Protein AF-A0A836PQZ9-F1 (afdb_monomer_lite)

Sequence (191 aa):
MSIGLLTGLATIAQGEKQITIVASLSAAYVGSGTLILIAGEAVEVVSGTSNTITLRDNWQGDSQTNTRFTVINTREGIRDVIGTAKQVSENYVNLLSDHNLLLSSDSPEVTIEINGTPKTFVPVAYLTNKVGDLVNGATTALDTFDALSSDVDTLSGGVTALQETTTTIDNTLQGYVDSTSTDATKAKEYA

Structure (mmCIF, N/CA/C/O backbone):
data_AF-A0A836PQZ9-F1
#
_entry.id   AF-A0A836PQZ9-F1
#
loop_
_atom_site.group_PDB
_atom_site.id
_atom_site.type_symbol
_atom_site.label_atom_id
_atom_site.label_alt_id
_atom_site.label_comp_id
_atom_site.label_asym_id
_atom_site.label_entity_id
_atom_site.label_seq_id
_atom_site.pdbx_PDB_ins_code
_atom_site.Cartn_x
_atom_site.Cartn_y
_atom_site.Cartn_z
_atom_site.occupancy
_atom_site.B_iso_or_equiv
_atom_site.auth_seq_id
_atom_site.auth_comp_id
_atom_site.auth_asym_id
_atom_site.auth_atom_id
_atom_site.pdbx_PDB_model_num
ATOM 1 N N . MET A 1 1 ? -7.385 -7.131 25.232 1.00 42.88 1 MET A N 1
ATOM 2 C CA . MET A 1 1 ? -8.593 -7.124 26.082 1.00 42.88 1 MET A CA 1
ATOM 3 C C . MET A 1 1 ? -8.638 -8.473 26.786 1.00 42.88 1 MET A C 1
ATOM 5 O O . MET A 1 1 ? -8.791 -9.480 26.109 1.00 42.88 1 MET A O 1
ATOM 9 N N . SER A 1 2 ? -8.343 -8.531 28.086 1.00 37.03 2 SER A N 1
ATOM 10 C CA . SER A 1 2 ? -8.405 -9.801 28.821 1.00 37.03 2 SER A CA 1
ATOM 11 C C . SER A 1 2 ? -9.869 -10.101 29.131 1.00 37.03 2 SER A C 1
ATOM 13 O O . SER A 1 2 ? -10.477 -9.409 29.943 1.00 37.03 2 SER A O 1
ATOM 15 N N . ILE A 1 3 ? -10.443 -11.100 28.458 1.00 50.59 3 ILE A N 1
ATOM 16 C CA . ILE A 1 3 ? -11.742 -11.689 28.810 1.00 50.59 3 ILE A CA 1
ATOM 17 C C . ILE A 1 3 ? -11.449 -12.672 29.943 1.00 50.59 3 ILE A C 1
ATOM 19 O O . ILE A 1 3 ? -11.361 -13.880 29.747 1.00 50.59 3 ILE A O 1
ATOM 23 N N . GLY A 1 4 ? -11.136 -12.128 31.112 1.00 54.25 4 GLY A N 1
ATOM 24 C CA . GLY A 1 4 ? -10.628 -12.896 32.235 1.00 54.25 4 GLY A CA 1
ATOM 25 C C . GLY A 1 4 ? -11.401 -12.552 33.486 1.00 54.25 4 GLY A C 1
ATOM 26 O O . GLY A 1 4 ? -11.515 -11.383 33.843 1.00 54.25 4 GLY A O 1
ATOM 27 N N . LEU A 1 5 ? -11.915 -13.588 34.140 1.00 71.25 5 LEU A N 1
ATOM 28 C CA . LEU A 1 5 ? -12.386 -13.545 35.516 1.00 71.25 5 LEU A CA 1
ATOM 29 C C . LEU A 1 5 ? -11.358 -12.776 36.370 1.00 71.25 5 LEU A C 1
ATOM 31 O O . LEU A 1 5 ? -10.229 -13.240 36.534 1.00 71.25 5 LEU A O 1
ATOM 35 N N . LEU A 1 6 ? -11.712 -11.592 36.874 1.00 85.38 6 LEU A N 1
ATOM 36 C CA . LEU A 1 6 ? -10.813 -10.815 37.730 1.00 85.38 6 LEU A CA 1
ATOM 37 C C . LEU A 1 6 ? -11.084 -11.208 39.178 1.00 85.38 6 LEU A C 1
ATOM 39 O O . LEU A 1 6 ? -12.165 -10.938 39.691 1.00 85.38 6 LEU A O 1
ATOM 43 N N . THR A 1 7 ? -10.120 -11.838 39.840 1.00 87.94 7 THR A N 1
ATOM 44 C CA . THR A 1 7 ? -10.253 -12.236 41.248 1.00 87.94 7 THR A CA 1
ATOM 45 C C . THR A 1 7 ? -9.106 -11.688 42.065 1.00 87.94 7 THR A C 1
ATOM 47 O O . THR A 1 7 ? -7.958 -11.846 41.660 1.00 87.94 7 THR A O 1
ATOM 50 N N . GLY A 1 8 ? -9.383 -11.130 43.236 1.00 89.88 8 GLY A N 1
ATOM 51 C CA . GLY A 1 8 ? -8.344 -10.585 44.104 1.00 89.88 8 GLY A CA 1
ATOM 52 C C . GLY A 1 8 ? -8.871 -10.259 45.489 1.00 89.88 8 GLY A C 1
ATOM 53 O O . GLY A 1 8 ? -9.886 -10.812 45.911 1.00 89.88 8 GLY A O 1
ATOM 54 N N . LEU A 1 9 ? -8.179 -9.357 46.183 1.00 91.88 9 LEU A N 1
ATOM 55 C CA . LEU A 1 9 ? -8.629 -8.788 47.450 1.00 91.88 9 LEU A CA 1
ATOM 56 C C . LEU A 1 9 ? -9.068 -7.342 47.232 1.00 91.88 9 LEU A C 1
ATOM 58 O O . LEU A 1 9 ? -8.430 -6.598 46.485 1.00 91.88 9 LEU A O 1
ATOM 62 N N . ALA A 1 10 ? -10.155 -6.964 47.887 1.00 91.88 10 ALA A N 1
ATOM 63 C CA . ALA A 1 10 ? -10.780 -5.664 47.756 1.00 91.88 10 ALA A CA 1
ATOM 64 C C . ALA A 1 10 ? -11.186 -5.104 49.120 1.00 91.88 10 ALA A C 1
ATOM 66 O O . ALA A 1 10 ? -11.495 -5.849 50.054 1.00 91.88 10 ALA A O 1
ATOM 67 N N . THR A 1 11 ? -11.213 -3.780 49.197 1.00 94.44 11 THR A N 1
ATOM 68 C CA . THR A 1 11 ? -11.667 -3.020 50.358 1.00 94.44 11 THR A CA 1
ATOM 69 C C . THR A 1 11 ? -12.725 -2.016 49.913 1.00 94.44 11 THR A C 1
ATOM 71 O O . THR A 1 11 ? -12.517 -1.288 48.942 1.00 94.44 11 THR A O 1
ATOM 74 N N . ILE A 1 12 ? -13.854 -1.981 50.617 1.00 95.44 12 ILE A N 1
ATOM 75 C CA . ILE A 1 12 ? -14.934 -1.009 50.425 1.00 95.44 12 ILE A CA 1
ATOM 76 C C . ILE A 1 12 ? -15.608 -0.725 51.765 1.00 95.44 12 ILE A C 1
ATOM 78 O O . ILE A 1 12 ? -15.846 -1.642 52.548 1.00 95.44 12 ILE A O 1
ATOM 82 N N . ALA A 1 13 ? -15.902 0.542 52.042 1.00 95.75 13 ALA A N 1
ATOM 83 C CA . ALA A 1 13 ? -16.665 0.927 53.222 1.00 95.75 13 ALA A CA 1
ATOM 84 C C . ALA A 1 13 ? -18.171 0.962 52.921 1.00 95.75 13 ALA A C 1
ATOM 86 O O . ALA A 1 13 ? -18.591 1.177 51.783 1.00 95.75 13 ALA A O 1
ATOM 87 N N . GLN A 1 14 ? -18.988 0.763 53.953 1.00 95.44 14 GLN A N 1
ATOM 88 C CA . GLN A 1 14 ? -20.438 0.913 53.850 1.00 95.44 14 GLN A CA 1
ATOM 89 C C . GLN A 1 14 ? -20.817 2.304 53.324 1.00 95.44 14 GLN A C 1
ATOM 91 O O . GLN A 1 14 ? -20.305 3.319 53.793 1.00 95.44 14 GLN A O 1
ATOM 96 N N . GLY A 1 15 ? -21.731 2.344 52.353 1.00 94.38 15 GLY A N 1
ATOM 97 C CA . GLY A 1 15 ? -22.209 3.576 51.729 1.00 94.38 15 GLY A CA 1
ATOM 98 C C . GLY A 1 15 ? -21.314 4.129 50.616 1.00 94.38 15 GLY A C 1
ATOM 99 O O . GLY A 1 15 ? -21.744 5.042 49.913 1.00 94.38 15 GLY A O 1
ATOM 100 N N . GLU A 1 16 ? -20.121 3.571 50.400 1.00 96.38 16 GLU A N 1
ATOM 101 C CA . GLU A 1 16 ? -19.209 4.017 49.343 1.00 96.38 16 GLU A CA 1
ATOM 102 C C . GLU A 1 16 ? -19.561 3.425 47.974 1.00 96.38 16 GLU A C 1
ATOM 104 O O . GLU A 1 16 ? -20.155 2.353 47.864 1.00 96.38 16 GLU A O 1
ATOM 109 N N . LYS A 1 17 ? -19.143 4.107 46.902 1.00 96.06 17 LYS A N 1
ATOM 110 C CA . LYS A 1 17 ? -19.215 3.573 45.526 1.00 96.06 17 LYS A CA 1
ATOM 111 C C . LYS A 1 17 ? -17.896 3.019 45.017 1.00 96.06 17 LYS A C 1
ATOM 113 O O . LYS A 1 17 ? -17.875 2.387 43.964 1.00 96.06 17 LYS A O 1
ATOM 118 N N . GLN A 1 18 ? -16.792 3.302 45.698 1.00 96.06 18 GLN A N 1
ATOM 119 C CA . GLN A 1 18 ? -15.468 2.939 45.216 1.00 96.06 18 GLN A CA 1
ATOM 120 C C . GLN A 1 18 ? -14.920 1.754 45.995 1.00 96.06 18 GLN A C 1
ATOM 122 O O . GLN A 1 18 ? -14.700 1.815 47.202 1.00 96.06 18 GLN A O 1
ATOM 127 N N . ILE A 1 19 ? -14.662 0.678 45.265 1.00 92.75 19 ILE A N 1
ATOM 128 C CA . ILE A 1 19 ? -13.905 -0.466 45.743 1.00 92.75 19 ILE A CA 1
ATOM 129 C C . ILE A 1 19 ? -12.438 -0.203 45.431 1.00 92.75 19 ILE A C 1
ATOM 131 O O . ILE A 1 19 ? -12.087 0.057 44.281 1.00 92.75 19 ILE A O 1
ATOM 135 N N . THR A 1 20 ? -11.575 -0.320 46.434 1.00 94.06 20 THR A N 1
ATOM 136 C CA . THR A 1 20 ? -10.122 -0.299 46.251 1.00 94.06 20 THR A CA 1
ATOM 137 C C . THR A 1 20 ? -9.603 -1.725 46.155 1.00 94.06 20 THR A C 1
ATOM 139 O O . THR A 1 20 ? -9.854 -2.547 47.035 1.00 94.06 20 THR A O 1
ATOM 142 N N . ILE A 1 21 ? -8.861 -2.024 45.096 1.00 89.81 21 ILE A N 1
ATOM 143 C CA . ILE A 1 21 ? -8.245 -3.329 44.867 1.00 89.81 21 ILE A CA 1
ATOM 144 C C . ILE A 1 21 ? -6.850 -3.330 45.479 1.00 89.81 21 ILE A C 1
ATOM 146 O O . ILE A 1 21 ? -6.051 -2.420 45.250 1.00 89.81 21 ILE A O 1
ATOM 150 N N . VAL A 1 22 ? -6.541 -4.370 46.249 1.00 82.00 22 VAL A N 1
ATOM 151 C CA . VAL A 1 22 ? -5.223 -4.536 46.862 1.00 82.00 22 VAL A CA 1
ATOM 152 C C . VAL A 1 22 ? -4.194 -4.870 45.776 1.00 82.00 22 VAL A C 1
ATOM 154 O O . VAL A 1 22 ? -4.424 -5.723 44.919 1.00 82.00 22 VAL A O 1
ATOM 157 N N . ALA A 1 23 ? -3.067 -4.157 45.808 1.00 62.53 23 ALA A N 1
ATOM 158 C CA . ALA A 1 23 ? -2.092 -4.045 44.726 1.00 62.53 23 ALA A CA 1
ATOM 159 C C . ALA A 1 23 ? -1.637 -5.395 44.132 1.00 62.53 23 ALA A C 1
ATOM 161 O O . ALA A 1 23 ? -1.028 -6.214 44.816 1.00 62.53 23 ALA A O 1
ATOM 162 N N . SER A 1 24 ? -1.949 -5.600 42.845 1.00 67.75 24 SER A N 1
ATOM 163 C CA . SER A 1 24 ? -1.320 -6.531 41.873 1.00 67.75 24 SER A CA 1
ATOM 164 C C . SER A 1 24 ? -2.184 -6.729 40.615 1.00 67.75 24 SER A C 1
ATOM 166 O O . SER A 1 24 ? -1.705 -7.263 39.617 1.00 67.75 24 SER A O 1
ATOM 168 N N . LEU A 1 25 ? -3.444 -6.279 40.633 1.00 72.50 25 LEU A N 1
ATOM 169 C CA . LEU A 1 25 ? -4.412 -6.486 39.557 1.00 72.50 25 LEU A CA 1
ATOM 170 C C . LEU A 1 25 ? -4.964 -5.157 39.043 1.00 72.50 25 LEU A C 1
ATOM 172 O O . LEU A 1 25 ? -5.422 -4.335 39.831 1.00 72.50 25 LEU A O 1
ATOM 176 N N . SER A 1 26 ? -4.945 -4.974 37.719 1.00 83.44 26 SER A N 1
ATOM 177 C CA . SER A 1 26 ? -5.553 -3.811 37.069 1.00 83.44 26 SER A CA 1
ATOM 178 C C . SER A 1 26 ? -7.046 -4.032 36.840 1.00 83.44 26 SER A C 1
ATOM 180 O O . SER A 1 26 ? -7.427 -4.990 36.166 1.00 83.44 26 SER A O 1
ATOM 182 N N . ALA A 1 27 ? -7.882 -3.119 37.338 1.00 85.56 27 ALA A N 1
ATOM 183 C CA . ALA A 1 27 ? -9.312 -3.071 37.026 1.00 85.56 27 ALA A CA 1
ATOM 184 C C . ALA A 1 27 ? -9.653 -2.204 35.809 1.00 85.56 27 ALA A C 1
ATOM 186 O O . ALA A 1 27 ? -10.828 -2.000 35.521 1.00 85.56 27 ALA A O 1
ATOM 187 N N . ALA A 1 28 ? -8.661 -1.751 35.035 1.00 85.81 28 ALA A N 1
ATOM 188 C CA . ALA A 1 28 ? -8.890 -0.891 33.872 1.00 85.81 28 ALA A CA 1
ATOM 189 C C . ALA A 1 28 ? -9.747 -1.556 32.774 1.00 85.81 28 ALA A C 1
ATOM 191 O O . ALA A 1 28 ? -10.213 -0.888 31.858 1.00 85.81 28 ALA A O 1
ATOM 192 N N . TYR A 1 29 ? -9.939 -2.874 32.856 1.00 79.31 29 TYR A N 1
ATOM 193 C CA . TYR A 1 29 ? -10.763 -3.661 31.938 1.00 79.31 29 TYR A CA 1
ATOM 194 C C . TYR A 1 29 ? -12.172 -3.944 32.473 1.00 79.31 29 TYR A C 1
ATOM 196 O O . TYR A 1 29 ? -12.947 -4.629 31.811 1.00 79.31 29 TYR A O 1
ATOM 204 N N . VAL A 1 30 ? -12.497 -3.458 33.672 1.00 85.69 30 VAL A N 1
ATOM 205 C CA . VAL A 1 30 ? -13.829 -3.572 34.260 1.00 85.69 30 VAL A CA 1
ATOM 206 C C . VAL A 1 30 ? -14.663 -2.375 33.805 1.00 85.69 30 VAL A C 1
ATOM 208 O O . VAL A 1 30 ? -14.229 -1.229 33.906 1.00 85.69 30 VAL A O 1
ATOM 211 N N . GLY A 1 31 ? -15.865 -2.632 33.300 1.00 84.50 31 GLY A N 1
ATOM 212 C CA . GLY A 1 31 ? -16.745 -1.602 32.752 1.00 84.50 31 GLY A CA 1
ATOM 213 C C . GLY A 1 31 ? -18.219 -1.875 33.023 1.00 84.50 31 GLY A C 1
ATOM 214 O O . GLY A 1 31 ? -18.574 -2.803 33.753 1.00 84.50 31 GLY A O 1
ATOM 215 N N . SER A 1 32 ? -19.079 -1.065 32.409 1.00 83.38 32 SER A N 1
ATOM 216 C CA . SER A 1 32 ? -20.525 -1.289 32.407 1.00 83.38 32 SER A CA 1
ATOM 217 C C . SER A 1 32 ? -20.858 -2.683 31.863 1.00 83.38 32 SER A C 1
ATOM 219 O O . SER A 1 32 ? -20.173 -3.198 30.980 1.00 83.38 32 SER A O 1
ATOM 221 N N . GLY A 1 33 ? -21.898 -3.318 32.406 1.00 85.31 33 GLY A N 1
ATOM 222 C CA . GLY A 1 33 ? -22.250 -4.694 32.052 1.00 85.31 33 GLY A CA 1
ATOM 223 C C . GLY A 1 33 ? -21.394 -5.750 32.756 1.00 85.31 33 GLY A C 1
ATOM 224 O O . GLY A 1 33 ? -21.431 -6.918 32.363 1.00 85.31 33 GLY A O 1
ATOM 225 N N . THR A 1 34 ? -20.668 -5.384 33.813 1.00 88.69 34 THR A N 1
ATOM 226 C CA . THR A 1 34 ? -19.981 -6.327 34.705 1.00 88.69 34 THR A CA 1
ATOM 227 C C . THR A 1 34 ? -20.598 -6.324 36.104 1.00 88.69 34 THR A C 1
ATOM 229 O O . THR A 1 34 ? -21.156 -5.324 36.559 1.00 88.69 34 THR A O 1
ATOM 232 N N . LEU A 1 35 ? -20.529 -7.472 36.776 1.00 90.81 35 LEU A N 1
ATOM 233 C CA . LEU A 1 35 ? -20.883 -7.640 38.181 1.00 90.81 35 LEU A CA 1
ATOM 234 C C . LEU A 1 35 ? -19.616 -7.937 38.968 1.00 90.81 35 LEU A C 1
ATOM 236 O O . LEU A 1 35 ? -18.776 -8.718 38.521 1.00 90.81 35 LEU A O 1
ATOM 240 N N . ILE A 1 36 ? -19.517 -7.374 40.162 1.00 91.12 36 ILE A N 1
ATOM 241 C CA . ILE A 1 36 ? -18.522 -7.761 41.152 1.00 91.12 36 ILE A CA 1
ATOM 242 C C . ILE A 1 36 ? -19.205 -8.519 42.285 1.00 91.12 36 ILE A C 1
ATOM 244 O O . ILE A 1 36 ? -20.242 -8.097 42.785 1.00 91.12 36 ILE A O 1
ATOM 248 N N . LEU A 1 37 ? -18.629 -9.655 42.665 1.00 92.88 37 LEU A N 1
ATOM 249 C CA . LEU A 1 37 ? -19.048 -10.465 43.797 1.00 92.88 37 LEU A CA 1
ATOM 250 C C . LEU A 1 37 ? -18.062 -10.249 44.940 1.00 92.88 37 LEU A C 1
ATOM 252 O O . LEU A 1 37 ? -16.894 -10.600 44.782 1.00 92.88 37 LEU A O 1
ATOM 256 N N . ILE A 1 38 ? -18.516 -9.709 46.071 1.00 92.31 38 ILE A N 1
ATOM 257 C CA . ILE A 1 38 ? -17.735 -9.538 47.310 1.00 92.31 38 ILE A CA 1
ATOM 258 C C . ILE A 1 38 ? -18.571 -10.064 48.469 1.00 92.31 38 ILE A C 1
ATOM 260 O O . ILE A 1 38 ? -19.747 -9.740 48.570 1.00 92.31 38 ILE A O 1
ATOM 264 N N . ALA A 1 39 ? -17.978 -10.889 49.337 1.00 88.81 39 ALA A N 1
ATOM 265 C CA . ALA A 1 39 ? -18.667 -11.468 50.500 1.00 88.81 39 ALA A CA 1
ATOM 266 C C . ALA A 1 39 ? -19.992 -12.201 50.172 1.00 88.81 39 ALA A C 1
ATOM 268 O O . ALA A 1 39 ? -20.852 -12.347 51.030 1.00 88.81 39 ALA A O 1
ATOM 269 N N . GLY A 1 40 ? -20.149 -12.692 48.936 1.00 86.19 40 GLY A N 1
ATOM 270 C CA . GLY A 1 40 ? -21.372 -13.356 48.472 1.00 86.19 40 GLY A CA 1
ATOM 271 C C . GLY A 1 40 ? -22.438 -12.418 47.894 1.00 86.19 40 GLY A C 1
ATOM 272 O O . GLY A 1 40 ? -23.423 -12.908 47.348 1.00 86.19 40 GLY A O 1
ATOM 273 N N . GLU A 1 41 ? -22.232 -11.101 47.936 1.00 90.12 41 GLU A N 1
ATOM 274 C CA . GLU A 1 41 ? -23.121 -10.113 47.321 1.00 90.12 41 GLU A CA 1
ATOM 275 C C . GLU A 1 41 ? -22.630 -9.736 45.923 1.00 90.12 41 GLU A C 1
ATOM 277 O O . GLU A 1 41 ? -21.444 -9.464 45.730 1.00 90.12 41 GLU A O 1
ATOM 282 N N . ALA A 1 42 ? -23.542 -9.717 44.947 1.00 91.00 42 ALA A N 1
ATOM 283 C CA . ALA A 1 42 ? -23.264 -9.307 43.575 1.00 91.00 42 ALA A CA 1
ATOM 284 C C . ALA A 1 42 ? -23.772 -7.881 43.334 1.00 91.00 42 ALA A C 1
ATOM 286 O O . ALA A 1 42 ? -24.959 -7.613 43.516 1.00 91.00 42 ALA A O 1
ATOM 287 N N . VAL A 1 43 ? -22.894 -6.985 42.882 1.00 92.94 43 VAL A N 1
ATOM 288 C CA . VAL A 1 43 ? -23.227 -5.577 42.624 1.00 92.94 43 VAL A CA 1
ATOM 289 C C . VAL A 1 43 ? -22.769 -5.168 41.231 1.00 92.94 43 VAL A C 1
ATOM 291 O O . VAL A 1 43 ? -21.720 -5.600 40.749 1.00 92.94 43 VAL A O 1
ATOM 294 N N . GLU A 1 44 ? -23.575 -4.348 40.560 1.00 92.31 44 GLU A N 1
ATOM 295 C CA . GLU A 1 44 ? -23.277 -3.862 39.216 1.00 92.31 44 GLU A CA 1
ATOM 296 C C . GLU A 1 44 ? -22.196 -2.785 39.232 1.00 92.31 44 GLU A C 1
ATOM 298 O O . GLU A 1 44 ? -22.185 -1.869 40.059 1.00 92.31 44 GLU A O 1
ATOM 303 N N . VAL A 1 45 ? -21.283 -2.905 38.278 1.00 92.25 45 VAL A N 1
ATOM 304 C CA . VAL A 1 45 ? -20.139 -2.021 38.120 1.00 92.25 45 VAL A CA 1
ATOM 305 C C . VAL A 1 45 ? -20.378 -1.055 36.962 1.00 92.25 45 VAL A C 1
ATOM 307 O O . VAL A 1 45 ? -21.006 -1.393 35.959 1.00 92.25 45 VAL A O 1
ATOM 310 N N . VAL A 1 46 ? -19.858 0.162 37.101 1.00 90.88 46 VAL A N 1
ATOM 311 C CA . VAL A 1 46 ? -19.887 1.207 36.069 1.00 90.88 46 VAL A CA 1
ATOM 312 C C . VAL A 1 46 ? -18.553 1.292 35.340 1.00 90.88 46 VAL A C 1
ATOM 314 O O . VAL A 1 46 ? -18.520 1.368 34.114 1.00 90.88 46 VAL A O 1
ATOM 317 N N . SER A 1 47 ? -17.448 1.295 36.082 1.00 90.69 47 SER A N 1
ATOM 318 C CA . SER A 1 47 ? -16.108 1.470 35.521 1.00 90.69 47 SER A CA 1
ATOM 319 C C . SER A 1 47 ? -15.029 0.963 36.467 1.00 90.69 47 SER A C 1
ATOM 321 O O . SER A 1 47 ? -15.255 0.815 37.668 1.00 90.69 47 SER A O 1
ATOM 323 N N . GLY A 1 48 ? -13.835 0.736 35.933 1.00 89.94 48 GLY A N 1
ATOM 324 C CA . GLY A 1 48 ? -12.639 0.461 36.708 1.00 89.94 48 GLY A CA 1
ATOM 325 C C . GLY A 1 48 ? -11.436 1.258 36.214 1.00 89.94 48 GLY A C 1
ATOM 326 O O . GLY A 1 48 ? -11.364 1.693 35.065 1.00 89.94 48 GLY A O 1
ATOM 327 N N . THR A 1 49 ? -10.490 1.471 37.118 1.00 90.06 49 THR A N 1
ATOM 328 C CA . THR A 1 49 ? -9.187 2.090 36.859 1.00 90.06 49 THR A CA 1
ATOM 329 C C . THR A 1 49 ? -8.078 1.090 37.190 1.00 90.06 49 THR A C 1
ATOM 331 O O . THR A 1 49 ? -8.333 -0.095 37.391 1.00 90.06 49 THR A O 1
ATOM 334 N N . SER A 1 50 ? -6.823 1.530 37.271 1.00 88.62 50 SER A N 1
ATOM 335 C CA . SER A 1 50 ? -5.715 0.650 37.654 1.00 88.62 50 SER A CA 1
ATOM 336 C C . SER A 1 50 ? -5.917 -0.034 39.012 1.00 88.62 50 SER A C 1
ATOM 338 O O . SER A 1 50 ? -5.471 -1.162 39.171 1.00 88.62 50 SER A O 1
ATOM 340 N N . ASN A 1 51 ? -6.587 0.596 39.977 1.00 91.00 51 ASN A N 1
ATOM 341 C CA . ASN A 1 51 ? -6.736 0.056 41.332 1.00 91.00 51 ASN A CA 1
ATOM 342 C C . ASN A 1 51 ? -8.109 0.304 41.969 1.00 91.00 51 ASN A C 1
ATOM 344 O O . ASN A 1 51 ? -8.310 -0.080 43.121 1.00 91.00 51 ASN A O 1
ATOM 348 N N . THR A 1 52 ? -9.051 0.919 41.256 1.00 92.94 52 THR A N 1
ATOM 349 C CA . THR A 1 52 ? -10.407 1.143 41.768 1.00 92.94 52 THR A CA 1
ATOM 350 C C . THR A 1 52 ? -11.468 0.560 40.850 1.00 92.94 52 THR A C 1
ATOM 352 O O . THR A 1 52 ? -11.295 0.514 39.634 1.00 92.94 52 THR A O 1
ATOM 355 N N . ILE A 1 53 ? -12.579 0.122 41.436 1.00 93.25 53 ILE A N 1
ATOM 356 C CA . ILE A 1 53 ? -13.817 -0.218 40.731 1.00 93.25 53 ILE A CA 1
ATOM 357 C C . ILE A 1 53 ? -14.921 0.691 41.266 1.00 93.25 53 ILE A C 1
ATOM 359 O O . ILE A 1 53 ? -15.113 0.790 42.475 1.00 93.25 53 ILE A O 1
ATOM 363 N N . THR A 1 54 ? -15.648 1.344 40.365 1.00 95.75 54 THR A N 1
ATOM 364 C CA . THR A 1 54 ? -16.790 2.200 40.686 1.00 95.75 54 THR A CA 1
ATOM 365 C C . THR A 1 54 ? -18.082 1.420 40.494 1.00 95.75 54 THR A C 1
ATOM 367 O O . THR A 1 54 ? -18.392 0.975 39.388 1.00 95.75 54 THR A O 1
ATOM 370 N N . LEU A 1 55 ? -18.848 1.273 41.567 1.00 95.06 55 LEU A N 1
ATOM 371 C CA . LEU A 1 55 ? -20.164 0.648 41.578 1.00 95.06 55 LEU A CA 1
ATOM 372 C C . LEU A 1 55 ? -21.231 1.570 40.982 1.00 95.06 55 LEU A C 1
ATOM 374 O O . LEU A 1 55 ? -21.107 2.798 41.013 1.00 95.06 55 LEU A O 1
ATOM 378 N N . ARG A 1 56 ? -22.313 0.977 40.470 1.00 94.12 56 ARG A N 1
ATOM 379 C CA . ARG A 1 56 ? -23.496 1.728 40.027 1.00 94.12 56 ARG A CA 1
ATOM 380 C C . ARG A 1 56 ? -24.164 2.439 41.194 1.00 94.12 56 ARG A C 1
ATOM 382 O O . ARG A 1 56 ? -24.367 3.656 41.145 1.00 94.12 56 ARG A O 1
ATOM 389 N N . ASP A 1 57 ? -24.400 1.691 42.259 1.00 94.06 57 ASP A N 1
ATOM 390 C CA . ASP A 1 57 ? -25.052 2.153 43.477 1.00 94.06 57 ASP A CA 1
ATOM 391 C C . ASP A 1 57 ? -24.100 2.074 44.673 1.00 94.06 57 ASP A C 1
ATOM 393 O O . ASP A 1 57 ? -23.065 1.409 44.620 1.00 94.06 57 ASP A O 1
ATOM 397 N N . ASN A 1 58 ? -24.428 2.799 45.745 1.00 94.75 58 ASN A N 1
ATOM 398 C CA . ASN A 1 58 ? -23.651 2.749 46.984 1.00 94.75 58 ASN A CA 1
ATOM 399 C C . ASN A 1 58 ? -23.668 1.322 47.545 1.00 94.75 58 ASN A C 1
ATOM 401 O O . ASN A 1 58 ? -24.718 0.675 47.548 1.00 94.75 58 ASN A O 1
ATOM 405 N N . TRP A 1 59 ? -22.537 0.861 48.073 1.00 95.00 59 TRP A N 1
ATOM 406 C CA . TRP A 1 59 ? -22.427 -0.422 48.756 1.00 95.00 59 TRP A CA 1
ATOM 407 C C . TRP A 1 59 ? -23.345 -0.457 49.980 1.00 95.00 59 TRP A C 1
ATOM 409 O O . TRP A 1 59 ? -23.211 0.365 50.888 1.00 95.00 59 TRP A O 1
ATOM 419 N N . GLN A 1 60 ? -24.301 -1.388 49.978 1.00 94.56 60 GLN A N 1
ATOM 420 C CA . GLN A 1 60 ? -25.304 -1.517 51.041 1.00 94.56 60 GLN A CA 1
ATOM 421 C C . GLN A 1 60 ? -24.875 -2.489 52.149 1.00 94.56 60 GLN A C 1
ATOM 423 O O . GLN A 1 60 ? -25.392 -2.391 53.262 1.00 94.56 60 GLN A O 1
ATOM 428 N N . GLY A 1 61 ? -23.943 -3.401 51.856 1.00 90.56 61 GLY A N 1
ATOM 429 C CA . GLY 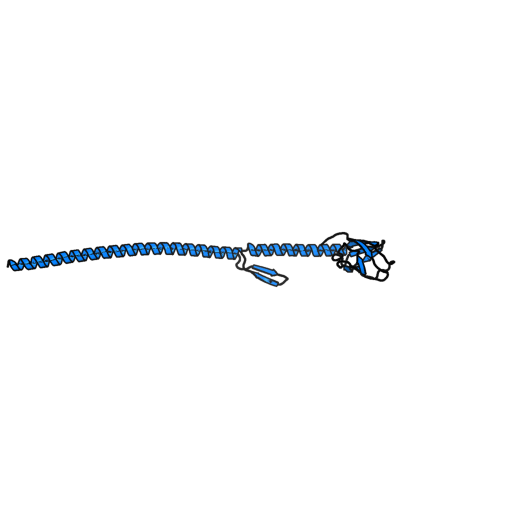A 1 61 ? -23.432 -4.373 52.816 1.00 90.56 61 GLY A CA 1
ATOM 430 C C . GLY A 1 61 ? -22.487 -3.767 53.857 1.00 90.56 61 GLY A C 1
ATOM 431 O O . GLY A 1 61 ? -22.105 -2.593 53.799 1.00 90.56 61 GLY A O 1
ATOM 432 N N . ASP A 1 62 ? -22.059 -4.603 54.800 1.00 95.06 62 ASP A N 1
ATOM 433 C CA . ASP A 1 62 ? -21.055 -4.226 55.795 1.00 95.06 62 ASP A CA 1
ATOM 434 C C . ASP A 1 62 ? -19.717 -3.885 55.128 1.00 95.06 62 ASP A C 1
ATOM 436 O O . ASP A 1 62 ? -19.373 -4.428 54.070 1.00 95.06 62 ASP A O 1
ATOM 440 N N . SER A 1 63 ? -18.938 -3.009 55.765 1.00 95.25 63 SER A N 1
ATOM 441 C CA . SER A 1 63 ? -17.589 -2.662 55.313 1.00 95.25 63 SER A CA 1
ATOM 442 C C . SER A 1 63 ? -16.714 -3.910 55.156 1.00 95.25 63 SER A C 1
ATOM 444 O O . SER A 1 63 ? -16.599 -4.735 56.060 1.00 95.25 63 SER A O 1
ATOM 446 N N . GLN A 1 64 ? -16.048 -4.014 54.011 1.00 95.00 64 GLN A N 1
ATOM 447 C CA . GLN A 1 64 ? -15.188 -5.126 53.628 1.00 95.00 64 GLN A CA 1
ATOM 448 C C . GLN A 1 64 ? -13.735 -4.662 53.622 1.00 95.00 64 GLN A C 1
ATOM 450 O O . GLN A 1 64 ? -13.415 -3.645 53.010 1.00 95.00 64 GLN A O 1
ATOM 455 N N . THR A 1 65 ? -12.843 -5.403 54.281 1.00 95.12 65 THR A N 1
ATOM 456 C CA . THR A 1 65 ? -11.397 -5.127 54.274 1.00 95.12 65 THR A CA 1
ATOM 457 C C . THR A 1 65 ? -10.651 -6.363 53.811 1.00 95.12 65 THR A C 1
ATOM 459 O O . THR A 1 65 ? -10.742 -7.406 54.454 1.00 95.12 65 THR A O 1
ATOM 462 N N . ASN A 1 66 ? -9.883 -6.243 52.725 1.00 93.00 66 ASN A N 1
ATOM 463 C CA . ASN A 1 66 ? -9.141 -7.357 52.125 1.00 93.00 66 ASN A CA 1
ATOM 464 C C . ASN A 1 66 ? -10.022 -8.595 51.857 1.00 93.00 66 ASN A C 1
ATOM 466 O O . ASN A 1 66 ? -9.568 -9.733 51.986 1.00 93.00 66 ASN A O 1
ATOM 470 N N . THR A 1 67 ? -11.284 -8.384 51.482 1.00 94.12 67 THR A N 1
ATOM 471 C CA . THR A 1 67 ? -12.224 -9.468 51.183 1.00 94.12 67 THR A CA 1
ATOM 472 C C . THR A 1 67 ? -12.003 -9.956 49.756 1.00 94.12 67 THR A C 1
ATOM 474 O O . THR A 1 67 ? -11.728 -9.166 48.849 1.00 94.12 67 THR A O 1
ATOM 477 N N . ARG A 1 68 ? -12.121 -11.272 49.533 1.00 92.81 68 ARG A N 1
ATOM 478 C CA . ARG A 1 68 ? -12.017 -11.835 48.183 1.00 92.81 68 ARG A CA 1
ATOM 479 C C . ARG A 1 68 ? -13.150 -11.314 47.309 1.00 92.81 68 ARG A C 1
ATOM 481 O O . ARG A 1 68 ? -14.307 -11.340 47.725 1.00 92.81 68 ARG A O 1
ATOM 488 N N . PHE A 1 69 ? -12.811 -10.918 46.089 1.00 91.94 69 PHE A N 1
ATOM 489 C CA . PHE A 1 69 ? -13.791 -10.539 45.083 1.00 91.94 69 PHE A CA 1
ATOM 490 C C . PHE A 1 69 ? -13.648 -11.360 43.807 1.00 91.94 69 PHE A C 1
ATOM 492 O O . PHE A 1 69 ? -12.600 -11.955 43.544 1.00 91.94 69 PHE A O 1
ATOM 499 N N . THR A 1 70 ? -14.706 -11.382 43.005 1.00 91.56 70 THR A N 1
ATOM 500 C CA . THR A 1 70 ? -14.698 -11.901 41.634 1.00 91.56 70 THR A CA 1
ATOM 501 C C . THR A 1 70 ? -15.491 -10.962 40.740 1.00 91.56 70 THR A C 1
ATOM 503 O O . THR A 1 70 ? -16.645 -10.683 41.037 1.00 91.56 70 THR A O 1
ATOM 506 N N . VAL A 1 71 ? -14.911 -10.490 39.641 1.00 90.19 71 VAL A N 1
ATOM 507 C CA . VAL A 1 71 ? -15.648 -9.768 38.597 1.00 90.19 71 VAL A CA 1
ATOM 508 C C . VAL A 1 71 ? -16.035 -10.742 37.497 1.00 90.19 71 VAL A C 1
ATOM 510 O O . VAL A 1 71 ? -15.200 -11.503 37.000 1.00 90.19 71 VAL A O 1
ATOM 513 N N . ILE A 1 72 ? -17.301 -10.682 37.103 1.00 88.12 72 ILE A N 1
ATOM 514 C CA . ILE A 1 72 ? -17.877 -11.444 36.002 1.00 88.12 72 ILE A CA 1
ATOM 515 C C . ILE A 1 72 ? -18.540 -10.492 35.008 1.00 88.12 72 ILE A C 1
ATOM 517 O O . ILE A 1 72 ? -19.175 -9.510 35.387 1.00 88.12 72 ILE A O 1
ATOM 521 N N . ASN A 1 73 ? -18.427 -10.792 33.717 1.00 85.81 73 ASN A N 1
ATOM 522 C CA . ASN A 1 73 ? -19.220 -10.097 32.709 1.00 85.81 73 ASN A CA 1
ATOM 523 C C . ASN A 1 73 ? -20.664 -10.614 32.766 1.00 85.81 73 ASN A C 1
ATOM 525 O O . ASN A 1 73 ? -20.896 -11.824 32.799 1.00 85.81 73 ASN A O 1
ATOM 529 N N . THR A 1 74 ? -21.639 -9.708 32.756 1.00 86.69 74 THR A N 1
ATOM 530 C CA . THR A 1 74 ? -23.050 -10.073 32.570 1.00 86.69 74 THR A CA 1
ATOM 531 C C . THR A 1 74 ? -23.295 -10.526 31.131 1.00 86.69 74 THR A C 1
ATOM 533 O O . THR A 1 74 ? -22.464 -10.314 30.246 1.00 86.69 74 THR A O 1
ATOM 536 N N . ARG A 1 75 ? -24.475 -11.096 30.855 1.00 83.19 75 ARG A N 1
ATOM 537 C CA . ARG A 1 75 ? -24.892 -11.429 29.483 1.00 83.19 75 ARG A CA 1
ATOM 538 C C . ARG A 1 75 ? -24.808 -10.224 28.538 1.00 83.19 75 ARG A C 1
ATOM 540 O O . ARG A 1 75 ? -24.402 -10.390 27.391 1.00 83.19 75 ARG A O 1
ATOM 547 N N . GLU A 1 76 ? -25.175 -9.038 29.017 1.00 81.06 76 GLU A N 1
ATOM 548 C CA . GLU A 1 76 ? -25.132 -7.812 28.218 1.00 81.06 76 GLU A CA 1
ATOM 549 C C . GLU A 1 76 ? -23.698 -7.317 28.014 1.00 81.06 76 GLU A C 1
ATOM 551 O O . GLU A 1 76 ? -23.329 -6.990 26.890 1.00 81.06 76 GLU A O 1
ATOM 556 N N . GLY A 1 77 ? -22.850 -7.394 29.046 1.00 80.81 77 GLY A N 1
ATOM 557 C CA . GLY A 1 77 ? -21.421 -7.094 28.912 1.00 80.81 77 GLY A CA 1
ATOM 558 C C . GLY A 1 77 ? -20.719 -8.020 27.915 1.00 80.81 77 GLY A C 1
ATOM 559 O O . GLY A 1 77 ? -19.958 -7.563 27.071 1.00 80.81 77 GLY A O 1
ATOM 560 N N . ILE A 1 78 ? -21.026 -9.323 27.934 1.00 82.50 78 ILE A N 1
ATOM 561 C CA . ILE A 1 78 ? -20.489 -10.276 26.947 1.00 82.50 78 ILE A CA 1
ATOM 562 C C . ILE A 1 78 ? -20.974 -9.933 25.532 1.00 82.50 78 ILE A C 1
ATOM 564 O O . ILE A 1 78 ? -20.180 -9.982 24.595 1.00 82.50 78 ILE A O 1
ATOM 568 N N . ARG A 1 79 ? -22.253 -9.578 25.356 1.00 83.62 79 ARG A N 1
ATOM 569 C CA . ARG A 1 79 ? -22.797 -9.182 24.047 1.00 83.62 79 ARG A CA 1
ATOM 570 C C . ARG A 1 79 ? -22.078 -7.951 23.494 1.00 83.62 79 ARG A C 1
ATOM 572 O O . ARG A 1 79 ? -21.721 -7.956 22.319 1.00 83.62 79 ARG A O 1
ATOM 579 N N . ASP A 1 80 ? -21.855 -6.942 24.326 1.00 81.38 80 ASP A N 1
ATOM 580 C CA . ASP A 1 80 ? -21.176 -5.706 23.933 1.00 81.38 80 ASP A CA 1
ATOM 581 C C . ASP A 1 80 ? -19.696 -5.942 23.596 1.00 81.38 80 ASP A C 1
ATOM 583 O O . ASP A 1 80 ? -19.205 -5.514 22.550 1.00 81.38 80 ASP A O 1
ATOM 587 N N . VAL A 1 81 ? -19.002 -6.744 24.411 1.00 80.19 81 VAL A N 1
ATOM 588 C CA . VAL A 1 81 ? -17.620 -7.165 24.137 1.00 80.19 81 VAL A CA 1
ATOM 589 C C . VAL A 1 81 ? -17.526 -7.925 22.813 1.00 80.19 81 VAL A C 1
ATOM 591 O O . VAL A 1 81 ? -16.626 -7.656 22.019 1.00 80.19 81 VAL A O 1
ATOM 594 N N . ILE A 1 82 ? -18.455 -8.845 22.537 1.00 84.31 82 ILE A N 1
ATOM 595 C CA . ILE A 1 82 ? -18.504 -9.572 21.260 1.00 84.31 82 ILE A CA 1
ATOM 596 C C . ILE A 1 82 ? -18.789 -8.614 20.098 1.00 84.31 82 ILE A C 1
ATOM 598 O O . ILE A 1 82 ? -18.143 -8.722 19.056 1.00 84.31 82 ILE A O 1
ATOM 602 N N . GLY A 1 83 ? -19.724 -7.674 20.263 1.00 85.00 83 GLY A N 1
ATOM 603 C CA . GLY A 1 83 ? -20.038 -6.662 19.252 1.00 85.00 83 GLY A CA 1
ATOM 604 C C . GLY A 1 83 ? -18.825 -5.797 18.913 1.00 85.00 83 GLY A C 1
ATOM 605 O O . GLY A 1 83 ? -18.465 -5.664 17.745 1.00 85.00 83 GLY A O 1
ATOM 606 N N . THR A 1 84 ? -18.130 -5.309 19.939 1.00 84.38 84 THR A N 1
ATOM 607 C CA . THR A 1 84 ? -16.889 -4.540 19.799 1.00 84.38 84 THR A CA 1
ATOM 608 C C . THR A 1 84 ? -15.792 -5.371 19.134 1.00 84.38 84 THR A C 1
ATOM 610 O O . THR A 1 84 ? -15.137 -4.904 18.204 1.00 84.38 84 THR A O 1
ATOM 613 N N . ALA A 1 85 ? -15.600 -6.624 19.557 1.00 82.12 85 ALA A N 1
ATOM 614 C CA . ALA A 1 85 ? -14.611 -7.516 18.956 1.00 82.12 85 ALA A CA 1
ATOM 615 C C . ALA A 1 85 ? -14.899 -7.771 17.468 1.00 82.12 85 ALA A C 1
ATOM 617 O O . ALA A 1 85 ? -13.975 -7.760 16.653 1.00 82.12 85 ALA A O 1
ATOM 618 N N . LYS A 1 86 ? -16.175 -7.943 17.102 1.00 88.81 86 LYS A N 1
ATOM 619 C CA . LYS A 1 86 ? -16.605 -8.082 15.709 1.00 88.81 86 LYS A CA 1
ATOM 620 C C . LYS A 1 86 ? -16.292 -6.822 14.903 1.00 88.81 86 LYS A C 1
ATOM 622 O O . LYS A 1 86 ? -15.663 -6.932 13.859 1.00 88.81 86 LYS A O 1
ATOM 627 N N . GLN A 1 87 ? -16.651 -5.645 15.412 1.00 87.19 87 GLN A N 1
ATOM 628 C CA . GLN A 1 87 ? -16.381 -4.374 14.736 1.00 87.19 87 GLN A CA 1
ATOM 629 C C . GLN A 1 87 ? -14.876 -4.143 14.528 1.00 87.19 87 GLN A C 1
ATOM 631 O O . GLN A 1 87 ? -14.447 -3.759 13.443 1.00 87.19 87 GLN A O 1
ATOM 636 N N . VAL A 1 88 ? -14.049 -4.422 15.542 1.00 86.31 88 VAL A N 1
ATOM 637 C CA . VAL A 1 88 ? -12.584 -4.333 15.423 1.00 86.31 88 VAL A CA 1
ATOM 638 C C . VAL A 1 88 ? -12.057 -5.313 14.372 1.00 86.31 88 VAL A C 1
ATOM 640 O O . VAL A 1 88 ? -11.190 -4.947 13.581 1.00 86.31 88 VAL A O 1
ATOM 643 N N . SER A 1 89 ? -12.592 -6.536 14.331 1.00 89.00 89 SER A N 1
ATOM 644 C CA . SER A 1 89 ? -12.217 -7.529 13.323 1.00 89.00 89 SER A CA 1
ATOM 645 C C . SER A 1 89 ? -12.598 -7.090 11.907 1.00 89.00 89 SER A C 1
ATOM 647 O O . SER A 1 89 ? -11.795 -7.247 10.995 1.00 89.00 89 SER A O 1
ATOM 649 N N . GLU A 1 90 ? -13.795 -6.538 11.711 1.00 90.56 90 GLU A N 1
ATOM 650 C CA . GLU A 1 90 ? -14.254 -6.026 10.412 1.00 90.56 90 GLU A CA 1
ATOM 651 C C . GLU A 1 90 ? -13.386 -4.851 9.947 1.00 90.56 90 GLU A C 1
ATOM 653 O O . GLU A 1 90 ? -12.909 -4.846 8.813 1.00 90.56 90 GLU A O 1
ATOM 658 N N . ASN A 1 91 ? -13.075 -3.916 10.850 1.00 87.56 91 ASN A N 1
ATOM 659 C CA . ASN A 1 91 ? -12.169 -2.804 10.564 1.00 87.56 91 ASN A CA 1
ATOM 660 C C . ASN A 1 91 ? -10.774 -3.293 10.149 1.00 87.56 91 ASN A C 1
ATOM 662 O O . ASN A 1 91 ? -10.175 -2.745 9.226 1.00 87.56 91 ASN A O 1
ATOM 666 N N . TYR A 1 92 ? -10.255 -4.333 10.809 1.00 88.50 92 TYR A N 1
ATOM 667 C CA . TYR A 1 92 ? -8.951 -4.902 10.471 1.00 88.50 92 TYR A CA 1
ATOM 668 C C . TYR A 1 92 ? -8.950 -5.589 9.097 1.00 88.50 92 TYR A C 1
ATOM 670 O O . TYR A 1 92 ? -8.000 -5.431 8.333 1.00 88.50 92 TYR A O 1
ATOM 678 N N . VAL A 1 93 ? -10.021 -6.313 8.754 1.00 91.81 93 VAL A N 1
ATOM 679 C CA . VAL A 1 93 ? -10.179 -6.938 7.429 1.00 91.81 93 VAL A CA 1
ATOM 680 C C . VAL A 1 93 ? -10.255 -5.880 6.327 1.00 91.81 93 VAL A C 1
ATOM 682 O O . VAL A 1 93 ? -9.573 -6.019 5.313 1.00 91.81 93 VAL A O 1
ATOM 685 N N . ASN A 1 94 ? -11.015 -4.803 6.539 1.00 90.31 94 ASN A N 1
ATOM 686 C CA . ASN A 1 94 ? -11.101 -3.699 5.583 1.00 90.31 94 ASN A CA 1
ATOM 687 C C . ASN A 1 94 ? -9.736 -3.026 5.388 1.00 90.31 94 ASN A C 1
ATOM 689 O O . ASN A 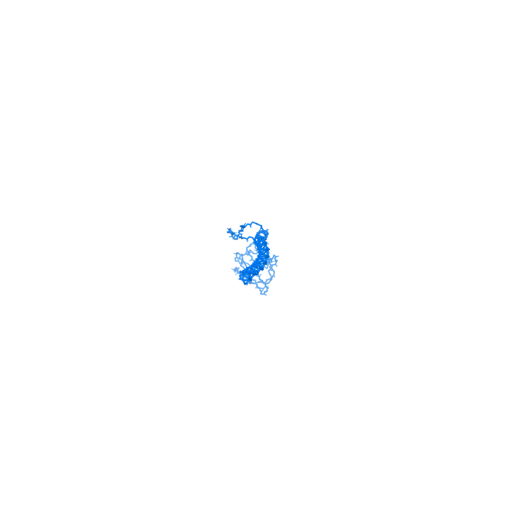1 94 ? -9.297 -2.864 4.255 1.00 90.31 94 ASN A O 1
ATOM 693 N N . LEU A 1 95 ? -9.005 -2.756 6.477 1.00 90.75 95 LEU A N 1
ATOM 694 C CA . LEU A 1 95 ? -7.657 -2.186 6.405 1.00 90.75 95 LEU A CA 1
ATOM 695 C C . LEU A 1 95 ? -6.688 -3.068 5.601 1.00 90.75 95 LEU A C 1
ATOM 697 O O . LEU A 1 95 ? -5.892 -2.555 4.817 1.00 90.75 95 LEU A O 1
ATOM 701 N N . LEU A 1 96 ? -6.742 -4.392 5.782 1.00 92.62 96 LEU A N 1
ATOM 702 C CA . LEU A 1 96 ? -5.924 -5.322 4.999 1.00 92.62 96 LEU A CA 1
ATOM 703 C C . LEU A 1 96 ? -6.306 -5.317 3.515 1.00 92.62 96 LEU A C 1
ATOM 705 O O . LEU A 1 96 ? -5.420 -5.368 2.661 1.00 92.62 96 LEU A O 1
ATOM 709 N N . SER A 1 97 ? -7.601 -5.238 3.209 1.00 93.19 97 SER A N 1
ATOM 710 C CA . SER A 1 97 ? -8.098 -5.132 1.836 1.00 93.19 97 SER A CA 1
ATOM 711 C C . SER A 1 97 ? -7.616 -3.842 1.164 1.00 93.19 97 SER A C 1
ATOM 713 O O . SER A 1 97 ? -7.068 -3.892 0.063 1.00 93.19 97 SER A O 1
ATOM 715 N N . ASP A 1 98 ? -7.744 -2.705 1.846 1.00 93.69 98 ASP A N 1
ATOM 716 C CA . ASP A 1 98 ? -7.302 -1.394 1.360 1.00 93.69 98 ASP A CA 1
ATOM 717 C C . ASP A 1 98 ? -5.784 -1.348 1.155 1.00 93.69 98 ASP A C 1
ATOM 719 O O . ASP A 1 98 ? -5.288 -0.840 0.147 1.00 93.69 98 ASP A O 1
ATOM 723 N N . HIS A 1 99 ? -5.025 -1.941 2.078 1.00 93.50 99 HIS A N 1
ATOM 724 C CA . HIS A 1 99 ? -3.579 -2.073 1.934 1.00 93.50 99 HIS A CA 1
ATOM 725 C C . HIS A 1 99 ? -3.206 -2.926 0.714 1.00 93.50 99 HIS A C 1
ATOM 727 O O . HIS A 1 99 ? -2.315 -2.555 -0.048 1.00 93.50 99 HIS A O 1
ATOM 733 N N . ASN A 1 100 ? -3.905 -4.040 0.483 1.00 94.44 100 ASN A N 1
ATOM 734 C CA . ASN A 1 100 ? -3.679 -4.859 -0.704 1.00 94.44 100 ASN A CA 1
ATOM 735 C C . ASN A 1 100 ? -3.988 -4.080 -1.994 1.00 94.44 100 ASN A C 1
ATOM 737 O O . ASN A 1 100 ? -3.214 -4.140 -2.945 1.00 94.44 100 ASN A O 1
ATOM 741 N N . LEU A 1 101 ? -5.058 -3.279 -1.997 1.00 94.44 101 LEU A N 1
ATOM 742 C CA . LEU A 1 101 ? -5.421 -2.413 -3.120 1.00 94.44 101 LEU A CA 1
ATOM 743 C C . LEU A 1 101 ? -4.307 -1.404 -3.463 1.00 94.44 101 LEU A C 1
ATOM 745 O O . LEU A 1 101 ? -3.990 -1.221 -4.638 1.00 94.44 101 LEU A O 1
ATOM 749 N N . LEU A 1 102 ? -3.676 -0.784 -2.455 1.00 96.00 102 LEU A N 1
ATOM 750 C CA . LEU A 1 102 ? -2.538 0.130 -2.655 1.00 96.00 102 LEU A CA 1
ATOM 751 C C . LEU A 1 102 ? -1.322 -0.558 -3.265 1.00 96.00 102 LEU A C 1
ATOM 753 O O . LEU A 1 102 ? -0.582 0.068 -4.023 1.00 96.00 102 LEU A O 1
ATOM 757 N N . LEU A 1 103 ? -1.087 -1.819 -2.914 1.00 96.94 103 LEU A N 1
ATOM 758 C CA . LEU A 1 103 ? 0.085 -2.550 -3.378 1.00 96.94 103 LEU A CA 1
ATOM 759 C C . LEU A 1 103 ? -0.096 -3.099 -4.791 1.00 96.94 103 LEU A C 1
ATOM 761 O O . LEU A 1 103 ? 0.838 -3.019 -5.584 1.00 96.94 103 LEU A O 1
ATOM 765 N N . SER A 1 104 ? -1.269 -3.653 -5.101 1.00 96.00 104 SER A N 1
ATOM 766 C CA . SER A 1 104 ? -1.455 -4.491 -6.289 1.00 96.00 104 SER A CA 1
ATOM 767 C C . SER A 1 104 ? -2.281 -3.861 -7.406 1.00 96.00 104 SER A C 1
ATOM 769 O O . SER A 1 104 ? -2.444 -4.492 -8.443 1.00 96.00 104 SER A O 1
ATOM 771 N N . SER A 1 105 ? -2.886 -2.690 -7.200 1.00 96.75 105 SER A N 1
ATOM 772 C CA . SER A 1 105 ? -3.734 -2.087 -8.231 1.00 96.75 105 SER A CA 1
ATOM 773 C C . SER A 1 105 ? -2.904 -1.486 -9.367 1.00 96.75 105 SER A C 1
ATOM 775 O O . SER A 1 105 ? -2.003 -0.681 -9.139 1.00 96.75 105 SER A O 1
ATOM 777 N N . ASP A 1 106 ? -3.274 -1.817 -10.601 1.00 96.12 106 ASP A N 1
ATOM 778 C CA . ASP A 1 106 ? -2.703 -1.226 -11.818 1.00 96.12 106 ASP A CA 1
ATOM 779 C C . ASP A 1 106 ? -3.441 0.052 -12.249 1.00 96.12 106 ASP A C 1
ATOM 781 O O . ASP A 1 106 ? -3.134 0.643 -13.284 1.00 96.12 106 ASP A O 1
ATOM 785 N N . SER A 1 107 ? -4.456 0.472 -11.490 1.00 96.88 107 SER A N 1
ATOM 786 C CA . SER A 1 107 ? -5.188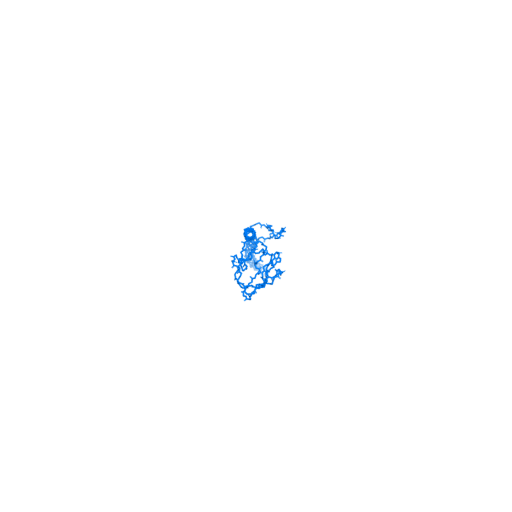 1.706 -11.773 1.00 96.88 107 SER A CA 1
ATOM 787 C C . SER A 1 107 ? -4.336 2.927 -11.414 1.00 96.88 107 SER A C 1
ATOM 789 O O . SER A 1 107 ? -3.590 2.876 -10.438 1.00 96.88 107 SER A O 1
ATOM 791 N N . PRO A 1 108 ? -4.468 4.052 -12.142 1.00 96.44 108 PRO A N 1
ATOM 792 C CA . PRO A 1 108 ? -3.711 5.270 -11.848 1.00 96.44 108 PRO A CA 1
ATOM 793 C C . PRO A 1 108 ? -4.038 5.846 -10.470 1.00 96.44 108 PRO A C 1
ATOM 795 O O . PRO A 1 108 ? -3.200 6.501 -9.857 1.00 96.44 108 PRO A O 1
ATOM 798 N N . GLU A 1 109 ? -5.250 5.594 -9.984 1.00 96.88 109 GLU A N 1
ATOM 799 C CA . GLU A 1 109 ? -5.718 6.055 -8.691 1.00 96.88 109 GLU A CA 1
ATOM 800 C C . GLU A 1 109 ? -6.593 4.992 -8.034 1.00 96.88 109 GLU A C 1
ATOM 802 O O . GLU A 1 109 ? -7.306 4.237 -8.701 1.00 96.88 109 GLU A O 1
ATOM 807 N N . VAL A 1 110 ? -6.554 4.966 -6.706 1.00 96.56 110 VAL A N 1
ATOM 808 C CA . VAL A 1 110 ? -7.485 4.225 -5.857 1.00 96.56 110 VAL A CA 1
ATOM 809 C C . VAL A 1 110 ? -7.972 5.129 -4.734 1.00 96.56 110 VAL A C 1
ATOM 811 O O . VAL A 1 110 ? -7.218 5.956 -4.219 1.00 96.56 110 VAL A O 1
ATOM 814 N N . THR A 1 111 ? -9.234 4.975 -4.342 1.00 95.75 111 THR A N 1
ATOM 815 C CA . THR A 1 111 ? -9.818 5.705 -3.213 1.00 95.75 111 THR A CA 1
ATOM 816 C C . THR A 1 111 ? -9.980 4.769 -2.027 1.00 95.75 111 THR A C 1
ATOM 818 O O . THR A 1 111 ? -10.584 3.710 -2.157 1.00 95.75 111 THR A O 1
ATOM 821 N N . ILE A 1 112 ? -9.455 5.182 -0.876 1.00 93.12 112 ILE A N 1
ATOM 822 C CA . ILE A 1 112 ? -9.536 4.460 0.396 1.00 93.12 112 ILE A CA 1
ATOM 823 C C . ILE A 1 112 ? -10.183 5.366 1.432 1.00 93.12 112 ILE A C 1
ATOM 825 O O . ILE A 1 112 ? -9.877 6.558 1.514 1.00 93.12 112 ILE A O 1
ATOM 829 N N . GLU A 1 113 ? -11.084 4.806 2.229 1.00 89.69 113 GLU A N 1
ATOM 830 C CA . GLU A 1 113 ? -11.766 5.534 3.288 1.00 89.69 113 GLU A CA 1
ATOM 831 C C . GLU A 1 113 ? -10.963 5.455 4.591 1.00 89.69 113 GLU A C 1
ATOM 833 O O . GLU A 1 113 ? -10.797 4.393 5.182 1.00 89.69 113 GLU A O 1
ATOM 838 N N . ILE A 1 114 ? -10.464 6.597 5.065 1.00 84.94 114 ILE A N 1
ATOM 839 C CA . ILE A 1 114 ? -9.722 6.691 6.326 1.00 84.94 114 ILE A CA 1
ATOM 840 C C . ILE A 1 114 ? -10.575 7.479 7.311 1.00 84.94 114 ILE A C 1
ATOM 842 O O . ILE A 1 114 ? -10.787 8.680 7.134 1.00 84.94 114 ILE A O 1
ATOM 846 N N . ASN A 1 115 ? -11.059 6.807 8.359 1.00 84.81 115 ASN A N 1
ATOM 847 C CA . ASN A 1 115 ? -11.912 7.399 9.396 1.00 84.81 115 ASN A CA 1
ATOM 848 C C . ASN A 1 115 ? -13.138 8.137 8.820 1.00 84.81 115 ASN A C 1
ATOM 850 O O . ASN A 1 115 ? -13.399 9.285 9.181 1.00 84.81 115 ASN A O 1
ATOM 854 N N . GLY A 1 116 ? -13.863 7.524 7.880 1.00 84.44 116 GLY A N 1
ATOM 855 C CA . GLY A 1 116 ? -15.042 8.150 7.268 1.00 84.44 116 GLY A CA 1
ATOM 856 C C . GLY A 1 116 ? -14.733 9.146 6.148 1.00 84.44 116 GLY A C 1
ATOM 857 O O . GLY A 1 116 ? -15.647 9.740 5.581 1.00 84.44 116 GLY A O 1
ATOM 858 N N . THR A 1 117 ? -13.453 9.393 5.850 1.00 89.31 117 THR A N 1
ATOM 859 C CA . THR A 1 117 ? -13.038 10.382 4.851 1.00 89.31 117 THR A CA 1
ATOM 860 C C . THR A 1 117 ? -12.375 9.691 3.661 1.00 89.31 117 THR A C 1
ATOM 862 O O . THR A 1 117 ? -11.319 9.079 3.843 1.00 89.31 117 THR A O 1
ATOM 865 N N . PRO A 1 118 ? -12.917 9.819 2.437 1.00 93.94 118 PRO A N 1
ATOM 866 C CA . PRO A 1 118 ? -12.275 9.272 1.250 1.00 93.94 118 PRO A CA 1
ATOM 867 C C . PRO A 1 118 ? -10.960 10.004 0.961 1.00 93.94 118 PRO A C 1
ATOM 869 O O . PRO A 1 118 ? -10.876 11.237 1.009 1.00 93.94 118 PRO A O 1
ATOM 872 N N . LYS A 1 119 ? -9.917 9.233 0.661 1.00 94.94 119 LYS A N 1
ATOM 873 C CA . LYS A 1 119 ? -8.584 9.704 0.285 1.00 94.94 119 LYS A CA 1
ATOM 874 C C . LYS A 1 119 ? -8.137 8.981 -0.977 1.00 94.94 119 LYS A C 1
ATOM 876 O O . LYS A 1 119 ? -8.249 7.762 -1.064 1.00 94.94 119 LYS A O 1
ATOM 881 N N . THR A 1 120 ? -7.631 9.738 -1.941 1.00 97.06 120 THR A N 1
ATOM 882 C CA . THR A 1 120 ? -7.131 9.198 -3.208 1.00 97.06 120 THR A CA 1
ATOM 883 C C . THR A 1 120 ? -5.625 8.995 -3.134 1.00 97.06 120 THR A C 1
ATOM 885 O O . THR A 1 120 ? -4.901 9.866 -2.649 1.00 97.06 120 THR A O 1
ATOM 888 N N . PHE A 1 121 ? -5.165 7.852 -3.629 1.00 96.56 121 PHE A N 1
ATOM 889 C CA . PHE A 1 121 ? -3.765 7.456 -3.664 1.00 96.56 121 PHE A CA 1
ATOM 890 C C . PHE A 1 121 ? -3.399 6.916 -5.041 1.00 96.56 121 PHE A C 1
ATOM 892 O O . PHE A 1 121 ? -4.252 6.386 -5.749 1.00 96.56 121 PHE A O 1
ATOM 899 N N . VAL A 1 122 ? -2.115 6.996 -5.378 1.00 97.44 122 VAL A N 1
ATOM 900 C CA . VAL A 1 122 ? -1.547 6.325 -6.549 1.00 97.44 122 VAL A CA 1
ATOM 901 C C . VAL A 1 122 ? -0.964 4.982 -6.089 1.00 97.44 122 VAL A C 1
ATOM 903 O O . VAL A 1 122 ? -0.066 4.991 -5.241 1.00 97.44 122 VAL A O 1
ATOM 906 N N . PRO A 1 123 ? -1.460 3.840 -6.593 1.00 97.75 123 PRO A N 1
ATOM 907 C CA . PRO A 1 123 ? -0.952 2.520 -6.225 1.00 97.75 123 PRO A CA 1
ATOM 908 C C . PRO A 1 123 ? 0.517 2.285 -6.588 1.00 97.75 123 PRO A C 1
ATOM 910 O O . PRO A 1 123 ? 1.038 2.825 -7.567 1.00 97.75 123 PRO A O 1
ATOM 913 N N . VAL A 1 124 ? 1.168 1.397 -5.835 1.00 97.38 124 VAL A N 1
ATOM 914 C CA . VAL A 1 124 ? 2.575 1.029 -6.042 1.00 97.38 124 VAL A CA 1
ATOM 915 C C . VAL A 1 124 ? 2.764 0.285 -7.362 1.00 97.38 124 VAL A C 1
ATOM 917 O O . VAL A 1 124 ? 3.643 0.665 -8.130 1.00 97.38 124 VAL A O 1
ATOM 920 N N . ALA A 1 125 ? 1.931 -0.717 -7.666 1.00 96.88 125 ALA A N 1
ATOM 921 C CA . ALA A 1 125 ? 2.029 -1.470 -8.919 1.00 96.88 125 ALA A CA 1
ATOM 922 C C . ALA A 1 125 ? 1.910 -0.564 -10.159 1.00 96.88 125 ALA A C 1
ATOM 924 O O . ALA A 1 125 ? 2.734 -0.662 -11.070 1.00 96.88 125 ALA A O 1
ATOM 925 N N . TYR A 1 126 ? 0.976 0.396 -10.159 1.00 97.88 126 TYR A N 1
ATOM 926 C CA . TYR A 1 126 ? 0.885 1.405 -11.219 1.00 97.88 126 TYR A CA 1
ATOM 927 C C . TYR A 1 126 ? 2.191 2.199 -11.396 1.00 97.88 126 TYR A C 1
ATOM 929 O O . TYR A 1 126 ? 2.686 2.332 -12.518 1.00 97.88 126 TYR A O 1
ATOM 937 N N . LEU A 1 127 ? 2.780 2.700 -10.302 1.00 97.56 127 LEU A N 1
ATOM 938 C CA . LEU A 1 127 ? 4.053 3.431 -10.354 1.00 97.56 127 LEU A CA 1
ATOM 939 C C . LEU A 1 127 ? 5.196 2.552 -10.868 1.00 97.56 127 LEU A C 1
ATOM 941 O O . LEU A 1 127 ? 5.980 3.002 -11.702 1.00 97.56 127 LEU A O 1
ATOM 945 N N . THR A 1 128 ? 5.282 1.303 -10.411 1.00 97.75 128 THR A N 1
ATOM 946 C CA . THR A 1 128 ? 6.293 0.343 -10.871 1.00 97.75 128 THR A CA 1
ATOM 947 C C . THR A 1 128 ? 6.186 0.100 -12.372 1.00 97.75 128 THR A C 1
ATOM 949 O O . THR A 1 128 ? 7.201 0.161 -13.064 1.00 97.75 128 THR A O 1
ATOM 952 N N . ASN A 1 129 ? 4.972 -0.088 -12.893 1.00 96.81 129 ASN A N 1
ATOM 953 C CA . ASN A 1 129 ? 4.746 -0.263 -14.327 1.00 96.81 129 ASN A CA 1
ATOM 954 C C . ASN A 1 129 ? 5.170 0.986 -15.114 1.00 96.81 129 ASN A C 1
ATOM 956 O O . ASN A 1 129 ? 5.886 0.873 -16.104 1.00 96.81 129 ASN A O 1
ATOM 960 N N . LYS A 1 130 ? 4.828 2.191 -14.633 1.00 97.81 130 LYS A N 1
ATOM 961 C CA . LYS A 1 130 ? 5.240 3.448 -15.283 1.00 97.81 130 LYS A CA 1
ATOM 962 C C . LYS A 1 130 ? 6.747 3.662 -15.298 1.00 97.81 130 LYS A C 1
ATOM 964 O O . LYS A 1 130 ? 7.282 4.143 -16.295 1.00 97.81 130 LYS A O 1
ATOM 969 N N . VAL A 1 131 ? 7.433 3.304 -14.217 1.00 98.19 131 VAL A N 1
ATOM 970 C CA . VAL A 1 131 ? 8.898 3.328 -14.183 1.00 98.19 131 VAL A CA 1
ATOM 971 C C . VAL A 1 131 ? 9.468 2.310 -15.171 1.00 98.19 131 VAL A C 1
ATOM 973 O O . VAL A 1 131 ? 10.390 2.647 -15.907 1.00 98.19 131 VAL A O 1
ATOM 976 N N . GLY A 1 132 ? 8.896 1.105 -15.242 1.00 98.06 132 GLY A N 1
ATOM 977 C CA . GLY A 1 132 ? 9.287 0.083 -16.217 1.00 98.06 132 GLY A CA 1
ATOM 978 C C . GLY A 1 132 ? 9.161 0.562 -17.666 1.00 98.06 132 GLY A C 1
ATOM 979 O O . GLY A 1 132 ? 10.118 0.452 -18.431 1.00 98.06 132 GLY A O 1
ATOM 980 N N . ASP A 1 133 ? 8.026 1.167 -18.023 1.00 97.75 133 ASP A N 1
ATOM 981 C CA . ASP A 1 133 ? 7.794 1.745 -19.353 1.00 97.75 133 ASP A CA 1
ATOM 982 C C . ASP A 1 133 ? 8.847 2.808 -19.702 1.00 97.75 133 ASP A C 1
ATOM 984 O O . ASP A 1 133 ? 9.391 2.821 -20.809 1.00 97.75 133 ASP A O 1
ATOM 988 N N . LEU A 1 134 ? 9.163 3.690 -18.746 1.00 98.19 134 LEU A N 1
ATOM 989 C CA . LEU A 1 134 ? 10.146 4.754 -18.941 1.00 98.19 134 LEU A CA 1
ATOM 990 C C . LEU A 1 134 ? 11.559 4.198 -19.145 1.00 98.19 134 LEU A C 1
ATOM 992 O O . LEU A 1 134 ? 12.281 4.675 -20.020 1.00 98.19 134 LEU A O 1
ATOM 996 N N . VAL A 1 135 ? 11.947 3.189 -18.361 1.00 98.44 135 VAL A N 1
ATOM 997 C CA . VAL A 1 135 ? 13.249 2.520 -18.493 1.00 98.44 135 VAL A CA 1
ATOM 998 C C . VAL A 1 135 ? 13.374 1.868 -19.867 1.00 98.44 135 VAL A C 1
ATOM 1000 O O . VAL A 1 135 ? 14.364 2.104 -20.554 1.00 98.44 135 VAL A O 1
ATOM 1003 N N . ASN A 1 136 ? 12.354 1.130 -20.309 1.00 98.19 136 ASN A N 1
ATOM 1004 C CA . ASN A 1 136 ? 12.356 0.501 -21.630 1.00 98.19 136 ASN A CA 1
ATOM 1005 C C . ASN A 1 136 ? 12.486 1.541 -22.752 1.00 98.19 136 ASN A C 1
ATOM 1007 O O . ASN A 1 136 ? 13.298 1.373 -23.661 1.00 98.19 136 ASN A O 1
ATOM 1011 N N . GLY A 1 137 ? 11.738 2.646 -22.658 1.00 98.31 137 GLY A N 1
ATOM 1012 C CA . GLY A 1 137 ? 11.837 3.748 -23.616 1.00 98.31 137 GLY A CA 1
ATOM 1013 C C . GLY A 1 137 ? 13.230 4.385 -23.652 1.00 98.31 137 GLY A C 1
ATOM 1014 O O . GLY A 1 137 ? 13.751 4.662 -24.731 1.00 98.31 137 GLY A O 1
ATOM 1015 N N . ALA A 1 138 ? 13.861 4.574 -22.489 1.00 98.25 138 ALA A N 1
ATOM 1016 C CA . ALA A 1 138 ? 15.218 5.107 -22.398 1.00 98.25 138 ALA A CA 1
ATOM 1017 C C . ALA A 1 138 ? 16.259 4.163 -23.022 1.00 98.25 138 ALA A C 1
ATOM 1019 O O . ALA A 1 138 ? 17.147 4.630 -23.732 1.00 98.25 138 ALA A O 1
ATOM 1020 N N . THR A 1 139 ? 16.130 2.849 -22.817 1.00 98.50 139 THR A N 1
ATOM 1021 C CA . THR A 1 139 ? 17.009 1.850 -23.445 1.00 98.50 139 THR A CA 1
ATOM 1022 C C . THR A 1 139 ? 16.897 1.882 -24.967 1.00 98.50 139 THR A C 1
ATOM 1024 O O . THR A 1 139 ? 17.910 2.002 -25.643 1.00 98.50 139 THR A O 1
ATOM 1027 N N . THR A 1 140 ? 15.679 1.884 -25.520 1.00 98.50 140 THR A N 1
ATOM 1028 C CA . THR A 1 140 ? 15.487 1.977 -26.978 1.00 98.50 140 THR A CA 1
ATOM 1029 C C . THR A 1 140 ? 16.067 3.269 -27.562 1.00 98.50 140 THR A C 1
ATOM 1031 O O . THR A 1 140 ? 16.633 3.265 -28.659 1.00 98.50 140 THR A O 1
ATOM 1034 N N . ALA A 1 141 ? 15.944 4.387 -26.841 1.00 98.38 141 ALA A N 1
ATOM 1035 C CA . ALA A 1 141 ? 16.533 5.653 -27.263 1.00 98.38 141 ALA A CA 1
ATOM 1036 C C . ALA A 1 141 ? 18.070 5.600 -27.279 1.00 98.38 141 ALA A C 1
ATOM 1038 O O . ALA A 1 141 ? 18.679 6.135 -28.205 1.00 98.38 141 ALA A O 1
ATOM 1039 N N . LEU A 1 142 ? 18.687 4.937 -26.295 1.00 98.69 142 LEU A N 1
ATOM 1040 C CA . LEU A 1 142 ? 20.137 4.743 -26.240 1.00 98.69 142 LEU A CA 1
ATOM 1041 C C . LEU A 1 142 ? 20.635 3.872 -27.402 1.00 98.69 142 LEU A C 1
ATOM 1043 O O . LEU A 1 142 ? 21.550 4.285 -28.105 1.00 98.69 142 LEU A O 1
ATOM 1047 N N . ASP A 1 143 ? 19.968 2.750 -27.681 1.00 98.31 143 ASP A N 1
ATOM 1048 C CA . ASP A 1 143 ? 20.317 1.877 -28.814 1.00 98.31 143 ASP A CA 1
ATOM 1049 C C . ASP A 1 143 ? 20.247 2.632 -30.154 1.00 98.31 143 ASP A C 1
ATOM 1051 O O . ASP A 1 143 ? 21.095 2.477 -31.034 1.00 98.31 143 ASP A O 1
ATOM 1055 N N . THR A 1 144 ? 19.237 3.496 -30.305 1.00 98.56 144 THR A N 1
ATOM 1056 C CA . THR A 1 144 ? 19.079 4.342 -31.498 1.00 98.56 144 THR A CA 1
ATOM 1057 C C . THR A 1 144 ? 20.208 5.367 -31.614 1.00 98.56 144 THR A C 1
ATOM 1059 O O . THR A 1 144 ? 20.690 5.638 -32.714 1.00 98.56 144 THR A O 1
ATOM 1062 N N . PHE A 1 145 ? 20.633 5.946 -30.489 1.00 98.62 145 PHE A N 1
ATOM 1063 C CA . PHE A 1 145 ? 21.742 6.893 -30.453 1.00 98.62 145 PHE A CA 1
ATOM 1064 C C . PHE A 1 145 ? 23.070 6.227 -30.836 1.00 98.62 145 PHE A C 1
ATOM 1066 O O . PHE A 1 145 ? 23.809 6.779 -31.650 1.00 98.62 145 PHE A O 1
ATOM 1073 N N . ASP A 1 146 ? 23.339 5.026 -30.324 1.00 98.62 146 ASP A N 1
ATOM 1074 C CA . ASP A 1 146 ? 24.552 4.270 -30.646 1.00 98.62 146 ASP A CA 1
ATOM 1075 C C . ASP A 1 146 ? 24.609 3.899 -32.137 1.00 98.62 146 ASP A C 1
ATOM 1077 O O . ASP A 1 146 ? 25.649 4.059 -32.783 1.00 98.62 146 ASP A O 1
ATOM 1081 N N . ALA A 1 147 ? 23.476 3.490 -32.719 1.00 98.50 147 ALA A N 1
ATOM 1082 C CA . ALA A 1 147 ? 23.371 3.241 -34.156 1.00 98.50 147 ALA A CA 1
ATOM 1083 C C . ALA A 1 147 ? 23.675 4.504 -34.980 1.00 98.50 147 ALA A C 1
ATOM 1085 O O . ALA A 1 147 ? 24.481 4.459 -35.911 1.00 98.50 147 ALA A O 1
ATOM 1086 N N . LEU A 1 148 ? 23.100 5.651 -34.597 1.00 98.62 148 LEU A N 1
ATOM 1087 C CA . LEU A 1 148 ? 23.366 6.925 -35.266 1.00 98.62 148 LEU A CA 1
ATOM 1088 C C . LEU A 1 148 ? 24.841 7.339 -35.150 1.00 98.62 148 LEU A C 1
ATOM 1090 O O . LEU A 1 148 ? 25.411 7.847 -36.114 1.00 98.62 148 LEU A O 1
ATOM 1094 N N . SER A 1 149 ? 25.473 7.111 -33.996 1.00 98.50 149 SER A N 1
ATOM 1095 C CA . SER A 1 149 ? 26.903 7.380 -33.814 1.00 98.50 149 SER A CA 1
ATOM 1096 C C . SER A 1 149 ? 27.757 6.546 -34.776 1.00 98.50 149 SER A C 1
ATOM 1098 O O . SER A 1 149 ? 28.668 7.080 -35.404 1.00 98.50 149 SER A O 1
ATOM 1100 N N . SER A 1 150 ? 27.428 5.263 -34.957 1.00 98.50 150 SER A N 1
ATOM 1101 C CA . SER A 1 150 ? 28.117 4.381 -35.911 1.00 98.50 150 SER A CA 1
ATOM 1102 C C . SER A 1 150 ? 27.951 4.838 -37.368 1.00 98.50 150 SER A C 1
ATOM 1104 O O . SER A 1 150 ? 28.891 4.751 -38.168 1.00 98.50 150 SER A O 1
ATOM 1106 N N . ASP A 1 151 ? 26.768 5.334 -37.732 1.00 98.56 151 ASP A N 1
ATOM 1107 C CA . ASP A 1 151 ? 26.517 5.886 -39.067 1.00 98.56 151 ASP A CA 1
ATOM 1108 C C . ASP A 1 151 ? 27.347 7.156 -39.312 1.00 98.56 151 ASP A C 1
ATOM 1110 O O . ASP A 1 151 ? 27.914 7.333 -40.394 1.00 98.56 151 ASP A O 1
ATOM 1114 N N . VAL A 1 152 ? 27.476 8.022 -38.298 1.00 98.62 152 VAL A N 1
ATOM 1115 C CA . VAL A 1 152 ? 28.321 9.226 -38.358 1.00 98.62 152 VAL A CA 1
ATOM 1116 C C . VAL A 1 152 ? 29.793 8.863 -38.558 1.00 98.62 152 VAL A C 1
ATOM 1118 O O . VAL A 1 152 ? 30.449 9.462 -39.414 1.00 98.62 152 VAL A O 1
ATOM 1121 N N . ASP A 1 153 ? 30.304 7.864 -37.839 1.00 98.44 153 ASP A N 1
ATOM 1122 C CA . ASP A 1 153 ? 31.684 7.391 -38.006 1.00 98.44 153 ASP A CA 1
ATOM 1123 C C . ASP A 1 153 ? 31.924 6.841 -39.420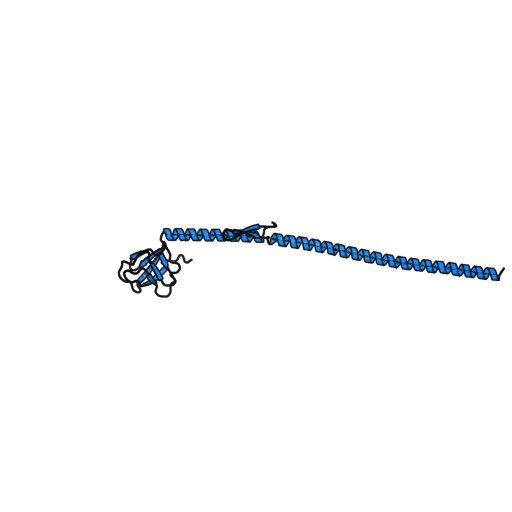 1.00 98.44 153 ASP A C 1
ATOM 1125 O O . ASP A 1 153 ? 32.924 7.170 -40.067 1.00 98.44 153 ASP A O 1
ATOM 1129 N N . THR A 1 154 ? 30.967 6.069 -39.945 1.00 98.38 154 THR A N 1
ATOM 1130 C CA . THR A 1 154 ? 31.014 5.537 -41.316 1.00 98.38 154 THR A CA 1
ATOM 1131 C C . THR A 1 154 ? 31.054 6.664 -42.349 1.00 98.38 154 THR A C 1
ATOM 1133 O O . THR A 1 154 ? 31.873 6.643 -43.273 1.00 98.38 154 THR A O 1
ATOM 1136 N N . LEU A 1 155 ? 30.204 7.682 -42.184 1.00 98.44 155 LEU A N 1
ATOM 1137 C CA . LEU A 1 155 ? 30.174 8.847 -43.065 1.00 98.44 155 LEU A CA 1
ATOM 1138 C C . LEU A 1 155 ? 31.485 9.639 -43.000 1.00 98.44 155 LEU A C 1
ATOM 1140 O O . LEU A 1 155 ? 32.022 10.015 -44.041 1.00 98.44 155 LEU A O 1
ATOM 1144 N N . SER A 1 156 ? 32.020 9.863 -41.800 1.00 98.38 156 SER A N 1
ATOM 1145 C CA . SER A 1 156 ? 33.298 10.550 -41.586 1.00 98.38 156 SER A CA 1
ATOM 1146 C C . SER A 1 156 ? 34.459 9.831 -42.290 1.00 98.38 156 SER A C 1
ATOM 1148 O O . SER A 1 156 ? 35.260 10.456 -42.997 1.00 98.38 156 SER A O 1
ATOM 1150 N N . GLY A 1 157 ? 34.499 8.497 -42.193 1.00 98.25 157 GLY A N 1
ATOM 1151 C CA . GLY A 1 157 ? 35.450 7.669 -42.937 1.00 98.25 157 GLY A CA 1
ATOM 1152 C C . GLY A 1 157 ? 35.296 7.819 -44.455 1.00 98.25 157 GLY A C 1
ATOM 1153 O O . GLY A 1 157 ? 36.284 8.012 -45.164 1.00 98.25 157 GLY A O 1
ATOM 1154 N N . GLY A 1 158 ? 34.058 7.817 -44.957 1.00 98.44 158 GLY A N 1
ATOM 1155 C CA . GLY A 1 158 ? 33.763 8.048 -46.374 1.00 98.44 158 GLY A CA 1
ATOM 1156 C C . GLY A 1 158 ? 34.206 9.430 -46.874 1.00 98.44 158 GLY A C 1
ATOM 1157 O O . GLY A 1 158 ? 34.787 9.538 -47.955 1.00 98.44 158 GLY A O 1
ATOM 1158 N N . VAL A 1 159 ? 33.990 10.484 -46.081 1.00 98.50 159 VAL A N 1
ATOM 1159 C CA . VAL A 1 159 ? 34.454 11.848 -46.392 1.00 98.50 159 VAL A CA 1
ATOM 1160 C C . VAL A 1 159 ? 35.978 11.897 -46.486 1.00 98.50 159 VAL A C 1
ATOM 1162 O O . VAL A 1 159 ? 36.510 12.477 -47.432 1.00 98.50 159 VAL A O 1
ATOM 1165 N N . THR A 1 160 ? 36.678 11.249 -45.555 1.00 98.38 160 THR A N 1
ATOM 1166 C CA . THR A 1 160 ? 38.147 11.178 -45.560 1.00 98.38 160 THR A CA 1
ATOM 1167 C C . THR A 1 160 ? 38.662 10.497 -46.835 1.00 98.38 160 THR A C 1
ATOM 1169 O O . THR A 1 160 ? 39.514 11.046 -47.532 1.00 98.38 160 THR A O 1
ATOM 1172 N N . ALA A 1 161 ? 38.073 9.362 -47.225 1.00 98.19 161 ALA A N 1
ATOM 1173 C CA . ALA A 1 161 ? 38.447 8.653 -48.453 1.00 98.19 161 ALA A CA 1
ATOM 1174 C C . ALA A 1 161 ? 38.204 9.486 -49.731 1.00 98.19 161 ALA A C 1
ATOM 1176 O O . ALA A 1 161 ? 38.999 9.455 -50.678 1.00 98.19 161 ALA A O 1
ATOM 1177 N N . LEU A 1 162 ? 37.118 10.267 -49.772 1.00 98.44 162 LEU A N 1
ATOM 1178 C CA . LEU A 1 162 ? 36.846 11.191 -50.879 1.00 98.44 162 LEU A CA 1
ATOM 1179 C C . LEU A 1 162 ? 37.879 12.326 -50.954 1.00 98.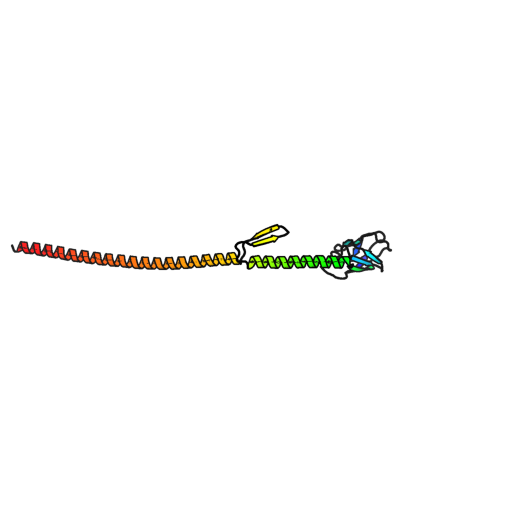44 162 LEU A C 1
ATOM 1181 O O . LEU A 1 162 ? 38.298 12.696 -52.055 1.00 98.44 162 LEU A O 1
ATOM 1185 N N . GLN A 1 163 ? 38.316 12.863 -49.813 1.00 98.38 163 GLN A N 1
ATOM 1186 C CA . GLN A 1 163 ? 39.362 13.892 -49.757 1.00 98.38 163 GLN A CA 1
ATOM 1187 C C . GLN A 1 163 ? 40.706 13.368 -50.285 1.00 98.38 163 GLN A C 1
ATOM 1189 O O . GLN A 1 163 ? 41.355 14.039 -51.092 1.00 98.38 163 GLN A O 1
ATOM 1194 N N . GLU A 1 164 ? 41.099 12.154 -49.896 1.00 98.19 164 GLU A N 1
ATOM 1195 C CA . GLU A 1 164 ? 42.307 11.489 -50.407 1.00 98.19 164 GLU A CA 1
ATOM 1196 C C . GLU A 1 164 ? 42.237 11.258 -51.924 1.00 98.19 164 GLU A C 1
ATOM 1198 O O . GLU A 1 164 ? 43.195 11.533 -52.657 1.00 98.19 164 GLU A O 1
ATOM 1203 N N . THR A 1 165 ? 41.076 10.816 -52.417 1.00 98.31 165 THR A N 1
ATOM 1204 C CA . THR A 1 165 ? 40.835 10.616 -53.853 1.00 98.31 165 THR A CA 1
ATOM 1205 C C . THR A 1 165 ? 40.957 11.930 -54.622 1.00 98.31 165 THR A C 1
ATOM 1207 O O . THR A 1 165 ? 41.648 11.989 -55.638 1.00 98.31 165 THR A O 1
ATOM 1210 N N . THR A 1 166 ? 40.336 12.999 -54.119 1.00 97.94 166 THR A N 1
ATOM 1211 C CA . THR A 1 166 ? 40.385 14.333 -54.741 1.00 97.94 166 THR A CA 1
ATOM 1212 C C . THR A 1 166 ? 41.822 14.848 -54.807 1.00 97.94 166 THR A C 1
ATOM 1214 O O . THR A 1 166 ? 42.284 15.247 -55.870 1.00 97.94 166 THR A O 1
ATOM 1217 N N . THR A 1 167 ? 42.573 14.714 -53.711 1.00 98.06 167 THR A N 1
ATOM 1218 C CA . THR A 1 167 ? 43.995 15.094 -53.650 1.00 98.06 167 THR A CA 1
ATOM 1219 C C . THR A 1 167 ? 44.834 14.325 -54.678 1.00 98.06 167 THR A C 1
ATOM 1221 O O . THR A 1 167 ? 45.718 14.883 -55.327 1.00 98.06 167 THR A O 1
ATOM 1224 N N . THR A 1 168 ? 44.553 13.033 -54.864 1.00 98.19 168 THR A N 1
ATOM 1225 C CA . THR A 1 168 ? 45.239 12.194 -55.859 1.00 98.19 168 THR A CA 1
ATOM 1226 C C . THR A 1 168 ? 44.933 12.640 -57.290 1.00 98.19 168 THR A C 1
ATOM 1228 O O . THR A 1 168 ? 45.842 12.699 -58.125 1.00 98.19 168 THR A O 1
ATOM 1231 N N . ILE A 1 169 ? 43.671 12.973 -57.579 1.00 98.12 169 ILE A N 1
ATOM 1232 C CA . ILE A 1 169 ? 43.252 13.512 -58.879 1.00 98.12 169 ILE A CA 1
ATOM 1233 C C . ILE A 1 169 ? 43.965 14.838 -59.153 1.00 98.12 169 ILE A C 1
ATOM 1235 O O . ILE A 1 169 ? 44.570 14.976 -60.216 1.00 98.12 169 ILE A O 1
ATOM 1239 N N . ASP A 1 170 ? 43.965 15.767 -58.195 1.00 98.00 170 ASP A N 1
ATOM 1240 C CA . ASP A 1 170 ? 44.617 17.075 -58.334 1.00 98.00 170 ASP A CA 1
ATOM 1241 C C . ASP A 1 170 ? 46.117 16.930 -58.631 1.00 98.00 170 ASP A C 1
ATOM 1243 O O . ASP A 1 170 ? 46.623 17.513 -59.592 1.00 98.00 170 ASP A O 1
ATOM 1247 N N . ASN A 1 171 ? 46.818 16.072 -57.881 1.00 97.44 171 ASN A N 1
ATOM 1248 C CA . ASN A 1 171 ? 48.235 15.777 -58.117 1.00 97.44 171 ASN A CA 1
ATOM 1249 C C . ASN A 1 171 ? 48.485 15.182 -59.513 1.00 97.44 171 ASN A C 1
ATOM 1251 O O . ASN A 1 171 ? 49.464 15.527 -60.178 1.00 97.44 171 ASN A O 1
ATOM 1255 N N . THR A 1 172 ? 47.599 14.296 -59.975 1.00 97.75 172 THR A N 1
ATOM 1256 C CA . THR A 1 172 ? 47.702 13.676 -61.305 1.00 97.75 172 THR A CA 1
ATOM 1257 C C . THR A 1 172 ? 47.509 14.713 -62.412 1.00 97.75 172 THR A C 1
ATOM 1259 O O . THR A 1 172 ? 48.289 14.757 -63.365 1.00 97.75 172 THR A O 1
ATOM 1262 N N . LEU A 1 173 ? 46.497 15.575 -62.280 1.00 97.50 173 LEU A N 1
ATOM 1263 C CA . LEU A 1 173 ? 46.227 16.653 -63.230 1.00 97.50 173 LEU A CA 1
ATOM 1264 C C . LEU A 1 173 ? 47.384 17.653 -63.290 1.00 97.50 173 LEU A C 1
ATOM 1266 O O . LEU A 1 173 ? 47.800 18.022 -64.389 1.00 97.50 173 LEU A O 1
ATOM 1270 N N . GLN A 1 174 ? 47.950 18.035 -62.141 1.00 96.69 174 GLN A N 1
ATOM 1271 C CA . GLN A 1 174 ? 49.128 18.900 -62.092 1.00 96.69 174 GLN A CA 1
ATOM 1272 C C . GLN A 1 174 ? 50.311 18.277 -62.847 1.00 96.69 174 GLN A C 1
ATOM 1274 O O . GLN A 1 174 ? 50.945 18.950 -63.656 1.00 96.69 174 GLN A O 1
ATOM 1279 N N . GLY A 1 175 ? 50.544 16.970 -62.679 1.00 96.56 175 GLY A N 1
ATOM 1280 C CA . GLY A 1 175 ? 51.576 16.247 -63.426 1.00 96.56 175 GLY A CA 1
ATOM 1281 C C . GLY A 1 175 ? 51.395 16.315 -64.950 1.00 96.56 175 GLY A C 1
ATOM 1282 O O . GLY A 1 175 ? 52.367 16.517 -65.682 1.00 96.56 175 GLY A O 1
ATOM 1283 N N . TYR A 1 176 ? 50.160 16.207 -65.456 1.00 96.50 176 TYR A N 1
ATOM 1284 C CA . TYR A 1 176 ? 49.885 16.375 -66.891 1.00 96.50 176 TYR A CA 1
ATOM 1285 C C . TYR A 1 176 ? 50.107 17.810 -67.381 1.00 96.50 176 TYR A C 1
ATOM 1287 O O . TYR A 1 176 ? 50.642 18.007 -68.478 1.00 96.50 176 TYR A O 1
ATOM 1295 N N . VAL A 1 177 ? 49.723 18.810 -66.583 1.00 95.25 177 VAL A N 1
ATOM 1296 C CA . VAL A 1 177 ? 49.966 20.228 -66.889 1.00 95.25 177 VAL A CA 1
ATOM 1297 C C . VAL A 1 177 ? 51.468 20.501 -67.000 1.00 95.25 177 VAL A C 1
ATOM 1299 O O . VAL A 1 177 ? 51.915 21.080 -67.995 1.00 95.25 177 VAL A O 1
ATOM 1302 N N . ASP A 1 178 ? 52.254 20.019 -66.039 1.00 94.44 178 ASP A N 1
ATOM 1303 C CA . ASP A 1 178 ? 53.705 20.211 -65.999 1.00 94.44 178 ASP A CA 1
ATOM 1304 C C . ASP A 1 178 ? 54.406 19.536 -67.190 1.00 94.44 178 ASP A C 1
ATOM 1306 O O . ASP A 1 178 ? 55.269 20.142 -67.838 1.00 94.44 178 ASP A O 1
ATOM 1310 N N . SER A 1 179 ? 53.999 18.308 -67.540 1.00 93.62 179 SER A N 1
ATOM 1311 C CA . SER A 1 179 ? 54.516 17.597 -68.719 1.00 93.62 179 SER A CA 1
ATOM 1312 C C . SER A 1 179 ? 54.212 18.353 -70.011 1.00 93.62 179 SER A C 1
ATOM 1314 O O . SER A 1 179 ? 55.105 18.565 -70.827 1.00 93.62 179 SER A O 1
ATOM 1316 N N . THR A 1 180 ? 52.972 18.821 -70.180 1.00 91.62 180 THR A N 1
ATOM 1317 C CA . THR A 1 180 ? 52.551 19.556 -71.385 1.00 91.62 180 THR A CA 1
ATOM 1318 C C . THR A 1 180 ? 53.324 20.867 -71.536 1.00 91.62 180 THR A C 1
ATOM 1320 O O . THR A 1 180 ? 53.767 21.212 -72.631 1.00 91.62 180 THR A O 1
ATOM 1323 N N . SER A 1 181 ? 53.531 21.593 -70.433 1.00 89.75 181 SER A N 1
ATOM 1324 C CA . SER A 1 181 ? 54.344 22.815 -70.406 1.00 89.75 181 SER A CA 1
ATOM 1325 C C . SER A 1 181 ? 55.804 22.539 -70.791 1.00 89.75 181 SER A C 1
ATOM 1327 O O . SER A 1 181 ? 56.404 23.268 -71.589 1.00 89.75 181 SER A O 1
ATOM 1329 N N . THR A 1 182 ? 56.362 21.440 -70.277 1.00 89.38 182 THR A N 1
ATOM 1330 C CA . THR A 1 182 ? 57.723 20.991 -70.598 1.00 89.38 182 THR A CA 1
ATOM 1331 C C . THR A 1 182 ? 57.863 20.656 -72.083 1.00 89.38 1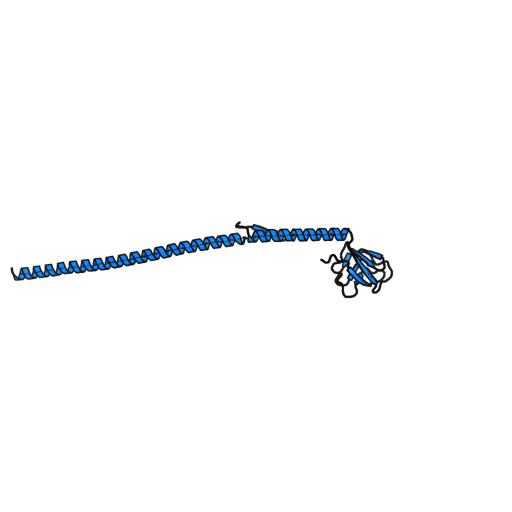82 THR A C 1
ATOM 1333 O O . THR A 1 182 ? 58.793 21.133 -72.737 1.00 89.38 182 THR A O 1
ATOM 1336 N N . ASP A 1 183 ? 56.927 19.890 -72.642 1.00 90.88 183 ASP A N 1
ATOM 1337 C CA . ASP A 1 183 ? 56.939 19.512 -74.057 1.00 90.88 183 ASP A CA 1
ATOM 1338 C C . ASP A 1 183 ? 56.761 20.730 -74.972 1.00 90.88 183 ASP A C 1
ATOM 1340 O O . ASP A 1 183 ? 57.478 20.870 -75.963 1.00 90.88 183 ASP A O 1
ATOM 1344 N N . ALA A 1 184 ? 55.878 21.666 -74.610 1.00 85.88 184 ALA A N 1
ATOM 1345 C CA . ALA A 1 184 ? 55.702 22.924 -75.335 1.00 85.88 184 ALA A CA 1
ATOM 1346 C C . ALA A 1 184 ? 56.967 23.800 -75.311 1.00 85.88 184 ALA A C 1
ATOM 1348 O O . ALA A 1 184 ? 57.267 24.478 -76.295 1.00 85.88 184 ALA A O 1
ATOM 1349 N N . THR A 1 185 ? 57.716 23.787 -74.205 1.00 86.12 185 THR A N 1
ATOM 1350 C CA . THR A 1 185 ? 59.006 24.484 -74.096 1.00 86.12 185 THR A CA 1
ATOM 1351 C C . THR A 1 185 ? 60.032 23.847 -75.032 1.00 86.12 185 THR A C 1
ATOM 1353 O O . THR A 1 185 ? 60.602 24.549 -75.863 1.00 86.12 185 THR A O 1
ATOM 1356 N N . LYS A 1 186 ? 60.191 22.517 -74.988 1.00 84.62 186 LYS A N 1
ATOM 1357 C CA . LYS A 1 186 ? 61.103 21.784 -75.884 1.00 84.62 186 LYS A CA 1
ATOM 1358 C C . LYS A 1 186 ? 60.758 21.982 -77.357 1.00 84.62 186 LYS A C 1
ATOM 1360 O O . LYS A 1 186 ? 61.647 22.187 -78.172 1.00 84.62 186 LYS A O 1
ATOM 1365 N N . ALA A 1 187 ? 59.475 21.965 -77.717 1.00 81.56 187 ALA A N 1
ATOM 1366 C CA . ALA A 1 187 ? 59.046 22.179 -79.097 1.00 81.56 187 ALA A CA 1
ATOM 1367 C C . ALA A 1 187 ? 59.493 23.545 -79.651 1.00 81.56 187 ALA A C 1
ATOM 1369 O O . ALA A 1 187 ? 59.820 23.638 -80.830 1.00 81.56 187 ALA A O 1
ATOM 1370 N N . LYS A 1 188 ? 59.560 24.589 -78.809 1.00 84.38 188 LYS A N 1
ATOM 1371 C CA . LYS A 1 188 ? 60.088 25.909 -79.195 1.00 84.38 188 LYS A CA 1
ATOM 1372 C C . LYS A 1 188 ? 61.607 25.933 -79.367 1.00 84.38 188 LYS A C 1
ATOM 1374 O O . LYS A 1 188 ? 62.097 26.779 -80.098 1.00 84.38 188 LYS A O 1
ATOM 1379 N N . GLU A 1 189 ? 62.346 25.050 -78.698 1.00 85.19 189 GLU A N 1
ATOM 1380 C CA . GLU A 1 189 ? 63.806 24.952 -78.850 1.00 85.19 189 GLU A CA 1
ATOM 1381 C C . GLU A 1 189 ? 64.212 24.304 -80.185 1.00 85.19 189 GLU A C 1
ATOM 1383 O O . GLU A 1 189 ? 65.332 24.508 -80.648 1.00 85.19 189 GLU A O 1
ATOM 1388 N N . TYR A 1 190 ? 63.308 23.541 -80.810 1.00 79.75 190 TYR A N 1
ATOM 1389 C CA . TYR A 1 190 ? 63.549 22.816 -82.064 1.00 79.75 190 TYR A CA 1
ATOM 1390 C C . TYR A 1 190 ? 62.890 23.435 -83.313 1.00 79.75 190 TYR A C 1
ATOM 1392 O O . TYR A 1 190 ? 63.072 22.890 -84.404 1.00 79.75 190 TYR A O 1
ATOM 1400 N N . ALA A 1 191 ? 62.119 24.517 -83.170 1.00 68.31 191 ALA A N 1
ATOM 1401 C CA . ALA A 1 191 ? 61.433 25.220 -84.263 1.00 68.31 191 ALA A CA 1
ATOM 1402 C C . ALA A 1 191 ? 62.221 26.454 -84.724 1.00 68.31 191 ALA A C 1
ATOM 1404 O O . ALA A 1 191 ? 62.258 26.690 -85.953 1.00 68.31 191 ALA A O 1
#

Radius of gyration: 48.79 Å; chains: 1; bounding box: 89×40×140 Å

Foldseek 3Di:
DDLDWDKFFWWDAAQDQKIFGDPDAAQQVPAFQKWKAWPNDTFTWHGTGGTITGTPGTHHDHTGGRTMMIMHGHPVSVVVVVVVVVVVVVVVVLVVVVVVCQADDLDQWDWDQDPNRIDIDGHPNVVVVVVVVVVVVVVVVVVVVVVVVVVVVVVVVVVVVVVVVVVVVVVVVVVVVVVVVVVVVVVVVVD

Secondary structure (DSSP, 8-state):
-----EEEEEEE-TT-SEEEEPTT---TT-EEEEEEEETTEEEEEEEE-SSEEEESS---S--EEEEEEEEEE-HHHHHHHHHHHHHHHHHHHHHHHHHHHHHH--SS-EEEEETTEEEEE--HHHHHHHHHHHHHHHHHHHHHHHHHHHHHHHHHHHHHHHHHHHHHHHHHHHHHHHHHHHHHHHHHH--

pLDDT: mean 91.08, std 9.28, range [37.03, 98.69]